Protein AF-A0A1N6ESW3-F1 (afdb_monomer)

Foldseek 3Di:
DAAEEEEEACLKPVNVVVCVVQLPDPRHDHDAYAHPDPVQAFSCVSPVVCPPSDGDTHDHDDLVVSLVGGQEYEYPDEPPPVLVVLVSNVVSNRQYEYAYCLQQELDQVVVCVVPVHGRPCNPSNNQEDEPQCVPCVPSPPVGSHYHYDQPQCNVVCVVCVVCVVVVVADLAAKEKEWEEELSSVMDDDDPCSPCVNQEPDWDFDDFDFDDDYDDDDPDPDDPHGYTYTYIYHDYVPPPWIKMKIWGFDPPPDDPDDDDTDIDIDIDTDDDDDPDDDDD

Solvent-accessible surface area (backbone atoms only — not comparable to full-atom values): 16428 Å² total; per-residue (Å²): 132,60,45,28,25,28,33,41,31,46,76,36,60,67,29,48,53,49,49,62,51,43,79,70,35,90,58,43,37,85,70,45,35,17,39,94,55,92,78,40,54,40,52,24,77,69,37,65,94,38,56,95,74,56,95,49,54,24,37,74,86,48,59,67,73,43,47,77,58,19,50,35,37,38,35,43,40,62,70,75,59,46,58,66,54,51,54,56,31,48,79,59,72,26,31,37,39,34,60,34,61,73,42,57,43,62,45,57,65,64,41,20,74,75,70,77,49,77,65,89,54,69,66,56,21,67,59,33,34,63,55,46,61,97,81,33,52,83,57,51,80,82,42,55,32,30,14,32,64,50,77,65,56,49,54,53,47,65,69,40,47,64,40,56,73,71,62,75,50,66,81,58,77,33,33,38,44,37,42,35,44,60,72,80,73,50,72,73,89,42,78,76,64,34,63,84,66,24,52,83,35,73,51,78,75,46,81,40,68,47,92,69,74,79,82,90,75,97,72,97,80,87,89,57,61,39,43,32,41,33,35,39,38,31,50,101,81,49,86,70,60,43,45,41,42,40,38,71,44,83,65,80,51,71,92,88,57,95,67,85,54,77,54,75,52,77,60,72,86,83,81,80,81,80,78,82,77,87,131

Secondary structure (DSSP, 8-state):
-PEEEEEESTTSHHHHHHHHHHTT-TTEEEEEEE-S-TT--BHHHH-GGGTTT---B-B---HHHHHHH-SEEEE-PPTTTHHHHHHHHHTTT-EEEE-SSTTS-S-HHHHHHHHSS--S-HHHHHHPEE--HHHHTTTTTT-SEEEPPPHHHHHHHHHHHHHHHTT-S-SSS-EEEEEE-GGGG-SS--GGGSHHHHTT---EEEEEE-PPP---SS------PPEEEEEE---TT----EEEEEEEE----STT----EEEEEEE------------

Mean predicted aligned error: 11.5 Å

Nearest PDB structures (foldseek):
  8afu-assembly2_A-2  TM=8.914E-01  e=5.292E-23  Denitrovibrio acetiphilus DSM 12809
  8afv-assembly1_A  TM=8.774E-01  e=3.606E-22  Denitrovibrio acetiphilus DSM 12809
  8afv-assembly1_B  TM=8.724E-01  e=7.485E-21  Denitrovibrio acetiphilus DSM 12809
  8afu-assembly2_B  TM=8.616E-01  e=1.085E-20  Denitrovibrio acetiphilus DSM 12809
  5ein-assembly1_A  TM=8.627E-01  e=1.291E-19  Thermus thermophilus HB27

pLDDT: mean 77.01, std 25.48, range [24.7, 98.69]

Structure (mmCIF, N/CA/C/O backbone):
data_AF-A0A1N6ESW3-F1
#
_entry.id   AF-A0A1N6ESW3-F1
#
loop_
_atom_site.group_PDB
_atom_site.id
_atom_site.type_symbol
_atom_site.label_atom_id
_atom_site.label_alt_id
_atom_site.label_comp_id
_atom_site.label_asym_id
_atom_site.label_entity_id
_atom_site.label_seq_id
_atom_site.pdbx_PDB_ins_code
_atom_site.Cartn_x
_atom_site.Cartn_y
_atom_site.Cartn_z
_atom_site.occupancy
_atom_site.B_iso_or_equiv
_atom_site.auth_seq_id
_atom_site.auth_comp_id
_atom_site.auth_asym_id
_atom_site.auth_atom_id
_atom_site.pdbx_PDB_model_num
ATOM 1 N N . MET A 1 1 ? -8.374 -16.006 -18.612 1.00 81.81 1 MET A N 1
ATOM 2 C CA . MET A 1 1 ? -7.347 -14.976 -18.891 1.00 81.81 1 MET A CA 1
ATOM 3 C C . MET A 1 1 ? -6.852 -14.424 -17.559 1.00 81.81 1 MET A C 1
ATOM 5 O O . MET A 1 1 ? -7.680 -14.262 -16.671 1.00 81.81 1 MET A O 1
ATOM 9 N N . LYS A 1 2 ? -5.542 -14.216 -17.375 1.00 93.94 2 LYS A N 1
ATOM 10 C CA . LYS A 1 2 ? -4.999 -13.611 -16.143 1.00 93.94 2 LYS A CA 1
ATOM 11 C C . LYS A 1 2 ? -5.133 -12.089 -16.203 1.00 93.94 2 LYS A C 1
ATOM 13 O O . LYS A 1 2 ? -4.974 -11.504 -17.272 1.00 93.94 2 LYS A O 1
ATOM 18 N N . THR A 1 3 ? -5.393 -11.454 -15.066 1.00 97.25 3 THR A N 1
ATOM 19 C CA . THR A 1 3 ? -5.405 -9.993 -14.948 1.00 97.25 3 THR A CA 1
ATOM 20 C C . THR A 1 3 ? -3.973 -9.471 -14.898 1.00 97.25 3 THR A C 1
ATOM 22 O O . THR A 1 3 ? -3.194 -9.891 -14.041 1.00 97.25 3 THR A O 1
ATOM 25 N N . GLY A 1 4 ? -3.633 -8.548 -15.799 1.00 98.25 4 GLY A N 1
ATOM 26 C CA . GLY A 1 4 ? -2.338 -7.870 -15.806 1.00 98.25 4 GLY A CA 1
ATOM 27 C C . GLY A 1 4 ? -2.197 -6.910 -14.624 1.00 98.25 4 GLY A C 1
ATOM 28 O O . GLY A 1 4 ? -3.063 -6.054 -14.413 1.00 98.25 4 GLY A O 1
ATOM 29 N N . VAL A 1 5 ? -1.108 -7.054 -13.873 1.00 98.62 5 VAL A N 1
ATOM 30 C CA . VAL A 1 5 ? -0.812 -6.306 -12.648 1.00 98.62 5 VAL A CA 1
ATOM 31 C C . VAL A 1 5 ? 0.484 -5.512 -12.795 1.00 98.62 5 VAL A C 1
ATOM 33 O O . VAL A 1 5 ? 1.498 -6.034 -13.264 1.00 98.62 5 VAL A O 1
ATOM 36 N N . ALA A 1 6 ? 0.456 -4.269 -12.323 1.00 98.56 6 ALA A N 1
ATOM 37 C CA . ALA A 1 6 ? 1.615 -3.410 -12.156 1.00 98.56 6 ALA A CA 1
ATOM 38 C C . ALA A 1 6 ? 1.989 -3.252 -10.676 1.00 98.56 6 ALA A C 1
ATOM 40 O O . ALA A 1 6 ? 1.125 -3.192 -9.797 1.00 98.56 6 ALA A O 1
ATOM 41 N N . ILE A 1 7 ? 3.287 -3.155 -10.402 1.00 98.31 7 ILE A N 1
ATOM 42 C CA . ILE A 1 7 ? 3.841 -2.917 -9.067 1.00 98.31 7 ILE A CA 1
ATOM 43 C C . ILE A 1 7 ? 4.671 -1.644 -9.123 1.00 98.31 7 ILE A C 1
ATOM 45 O O . ILE A 1 7 ? 5.781 -1.638 -9.654 1.00 98.31 7 ILE A O 1
ATOM 49 N N . VAL A 1 8 ? 4.148 -0.568 -8.547 1.00 97.62 8 VAL A N 1
ATOM 50 C CA . VAL A 1 8 ? 4.832 0.722 -8.504 1.00 97.62 8 VAL A CA 1
ATOM 51 C C . VAL A 1 8 ? 5.610 0.822 -7.193 1.00 97.62 8 VAL A C 1
ATOM 53 O O . VAL A 1 8 ? 5.018 0.785 -6.115 1.00 97.62 8 VAL A O 1
ATOM 56 N N . GLY A 1 9 ? 6.943 0.904 -7.258 1.00 95.38 9 GLY A N 1
ATOM 57 C CA . GLY A 1 9 ? 7.806 0.831 -6.068 1.00 95.38 9 GLY A CA 1
ATOM 58 C C . GLY A 1 9 ? 8.243 -0.598 -5.716 1.00 95.38 9 GLY A C 1
ATOM 59 O O . GLY A 1 9 ? 8.083 -1.075 -4.588 1.00 95.38 9 GLY A O 1
ATOM 60 N N . ALA A 1 10 ? 8.829 -1.305 -6.680 1.00 95.50 10 ALA A N 1
ATOM 61 C CA . ALA A 1 10 ? 9.177 -2.719 -6.575 1.00 95.50 10 ALA A CA 1
ATOM 62 C C . ALA A 1 10 ? 10.332 -3.039 -5.604 1.00 95.50 10 ALA A C 1
ATOM 64 O O . ALA A 1 10 ? 10.513 -4.197 -5.247 1.00 95.50 10 ALA A O 1
ATOM 65 N N . SER A 1 11 ? 11.100 -2.055 -5.125 1.00 93.12 11 SER A N 1
ATOM 66 C CA . SER A 1 11 ? 12.309 -2.289 -4.312 1.00 93.12 11 SER A CA 1
ATOM 67 C C . SER A 1 11 ? 12.062 -2.509 -2.811 1.00 93.12 11 SER A C 1
ATOM 69 O O . SER A 1 11 ? 12.959 -2.958 -2.094 1.00 93.12 11 SER A O 1
ATOM 71 N N . GLY A 1 12 ? 10.867 -2.222 -2.298 1.00 92.50 12 GLY A N 1
ATOM 72 C CA . GLY A 1 12 ? 10.534 -2.344 -0.876 1.00 92.50 12 GLY A CA 1
ATOM 73 C C . GLY A 1 12 ? 10.265 -3.776 -0.387 1.00 92.50 12 GLY A C 1
ATOM 74 O O . GLY A 1 12 ? 10.064 -4.711 -1.156 1.00 92.50 12 GLY A O 1
ATOM 75 N N . TYR A 1 13 ? 10.199 -3.958 0.938 1.00 93.12 13 TYR A N 1
ATOM 76 C CA . TYR A 1 13 ? 9.796 -5.246 1.528 1.00 93.12 13 TYR A CA 1
ATOM 77 C C . TYR A 1 13 ? 8.321 -5.582 1.283 1.00 93.12 13 TYR A C 1
ATOM 79 O O . TYR A 1 13 ? 7.982 -6.751 1.123 1.00 93.12 13 TYR A O 1
ATOM 87 N N . ALA A 1 14 ? 7.445 -4.573 1.244 1.00 94.19 14 ALA A N 1
ATOM 88 C CA . ALA A 1 14 ? 6.027 -4.780 0.959 1.00 94.19 14 ALA A CA 1
ATOM 89 C C . ALA A 1 14 ? 5.816 -5.303 -0.470 1.00 94.19 14 ALA A C 1
ATOM 91 O O . ALA A 1 14 ? 5.108 -6.288 -0.662 1.00 94.19 14 ALA A O 1
ATOM 92 N N . SER A 1 15 ? 6.498 -4.706 -1.454 1.00 95.25 15 SER A N 1
ATOM 93 C CA . SER A 1 15 ? 6.471 -5.174 -2.840 1.00 95.25 15 SER A CA 1
ATOM 94 C C . SER A 1 15 ? 7.093 -6.559 -2.995 1.00 95.25 15 SER A C 1
ATOM 96 O O . SER A 1 15 ? 6.523 -7.375 -3.707 1.00 95.25 15 SER A O 1
ATOM 98 N N . ARG A 1 16 ? 8.166 -6.899 -2.265 1.00 96.19 16 ARG A N 1
ATOM 99 C CA . ARG A 1 16 ? 8.704 -8.274 -2.251 1.00 96.19 16 ARG A CA 1
ATOM 100 C C . ARG A 1 16 ? 7.653 -9.321 -1.879 1.00 96.19 16 ARG A C 1
ATOM 102 O O . ARG A 1 16 ? 7.515 -10.333 -2.565 1.00 96.19 16 ARG A O 1
ATOM 109 N N . GLU A 1 17 ? 6.931 -9.102 -0.780 1.00 97.12 17 GLU A N 1
ATOM 110 C CA . GLU A 1 17 ? 5.895 -10.043 -0.337 1.00 97.12 17 GLU A CA 1
ATOM 111 C C . GLU A 1 17 ? 4.703 -10.064 -1.294 1.00 97.12 17 GLU A C 1
ATOM 113 O O . GLU A 1 17 ? 4.179 -11.139 -1.582 1.00 97.12 17 GLU A O 1
ATOM 118 N N . LEU A 1 18 ? 4.319 -8.908 -1.840 1.00 97.88 18 LEU A N 1
ATOM 119 C CA . LEU A 1 18 ? 3.294 -8.818 -2.874 1.00 97.88 18 LEU A CA 1
ATOM 120 C C . LEU A 1 18 ? 3.671 -9.646 -4.111 1.00 97.88 18 LEU A C 1
ATOM 122 O O . LEU A 1 18 ? 2.865 -10.457 -4.557 1.00 97.88 18 LEU A O 1
ATOM 126 N N . ILE A 1 19 ? 4.897 -9.500 -4.624 1.00 98.19 19 ILE A N 1
ATOM 127 C CA . ILE A 1 19 ? 5.401 -10.283 -5.762 1.00 98.19 19 ILE A CA 1
ATOM 128 C C . ILE A 1 19 ? 5.331 -11.774 -5.431 1.00 98.19 19 ILE A C 1
ATOM 130 O O . ILE A 1 19 ? 4.791 -12.555 -6.209 1.00 98.19 19 ILE A O 1
ATOM 134 N N . ARG A 1 20 ? 5.802 -12.177 -4.244 1.00 97.69 20 ARG A N 1
ATOM 135 C CA . ARG A 1 20 ? 5.748 -13.578 -3.800 1.00 97.69 20 ARG A CA 1
ATOM 136 C C . ARG A 1 20 ? 4.317 -14.131 -3.771 1.00 97.69 20 ARG A C 1
ATOM 138 O O . ARG A 1 20 ? 4.124 -15.303 -4.091 1.00 97.69 20 ARG A O 1
ATOM 145 N N . ILE A 1 21 ? 3.330 -13.328 -3.370 1.00 98.06 21 ILE A N 1
ATOM 146 C CA . ILE A 1 21 ? 1.912 -13.718 -3.374 1.00 98.06 21 ILE A CA 1
ATOM 147 C C . ILE A 1 21 ? 1.397 -13.831 -4.814 1.00 98.06 21 ILE A C 1
ATOM 149 O O . ILE A 1 21 ? 0.838 -14.864 -5.178 1.00 98.06 21 ILE A O 1
ATOM 153 N N . LEU A 1 22 ? 1.629 -12.810 -5.641 1.00 98.12 22 LEU A N 1
ATOM 154 C CA . LEU A 1 22 ? 1.136 -12.741 -7.019 1.00 98.12 22 LEU A CA 1
ATOM 155 C C . LEU A 1 22 ? 1.729 -13.826 -7.925 1.00 98.12 22 LEU A C 1
ATOM 157 O O . LEU A 1 22 ? 1.005 -14.374 -8.749 1.00 98.12 22 LEU A O 1
ATOM 161 N N . LEU A 1 23 ? 2.995 -14.209 -7.729 1.00 97.38 23 LEU A N 1
ATOM 162 C CA . LEU A 1 23 ? 3.625 -15.319 -8.459 1.00 97.38 23 LEU A CA 1
ATOM 163 C C . LEU A 1 23 ? 2.923 -16.668 -8.242 1.00 97.38 23 LEU A C 1
ATOM 165 O O . LEU A 1 23 ? 3.067 -17.567 -9.063 1.00 97.38 23 LEU A O 1
ATOM 169 N N . ASN A 1 24 ? 2.169 -16.818 -7.150 1.00 97.00 24 ASN A N 1
ATOM 170 C CA . ASN A 1 24 ? 1.382 -18.018 -6.864 1.00 97.00 24 ASN A CA 1
ATOM 171 C C . ASN A 1 24 ? -0.125 -17.814 -7.116 1.00 97.00 24 ASN A C 1
ATOM 173 O O . ASN A 1 24 ? -0.921 -18.697 -6.803 1.00 97.00 24 ASN A O 1
ATOM 177 N N . HIS A 1 25 ? -0.545 -16.654 -7.631 1.00 97.81 25 HIS A N 1
ATOM 178 C CA . HIS A 1 25 ? -1.957 -16.330 -7.799 1.00 97.81 25 HIS A CA 1
ATOM 179 C C . HIS A 1 25 ? -2.456 -16.768 -9.191 1.00 97.81 25 HIS A C 1
ATOM 181 O O . HIS A 1 25 ? -1.977 -16.254 -10.203 1.00 97.81 25 HIS A O 1
ATOM 187 N N . PRO A 1 26 ? -3.459 -17.664 -9.294 1.00 97.31 26 PRO A N 1
ATOM 188 C CA . PRO A 1 26 ? -3.859 -18.249 -10.579 1.00 97.31 26 PRO A CA 1
ATOM 189 C C . PRO A 1 26 ? -4.483 -17.230 -11.545 1.00 97.31 26 PRO A C 1
ATOM 191 O O . PRO A 1 26 ? -4.375 -17.385 -12.759 1.00 97.31 26 PRO A O 1
ATOM 194 N N . GLY A 1 27 ? -5.111 -16.177 -11.013 1.00 97.50 27 GLY A N 1
ATOM 195 C CA . GLY A 1 27 ? -5.800 -15.145 -11.795 1.00 97.50 27 GLY A CA 1
ATOM 196 C C . GLY A 1 27 ? -5.004 -13.863 -12.049 1.00 97.50 27 GLY A C 1
ATOM 197 O O . GLY A 1 27 ? -5.572 -12.928 -12.600 1.00 97.50 27 GLY A O 1
ATOM 198 N N . ALA A 1 28 ? -3.736 -13.777 -11.633 1.00 98.06 28 ALA A N 1
ATOM 199 C CA . ALA A 1 28 ? -2.943 -12.551 -11.760 1.00 98.06 28 ALA A CA 1
ATOM 200 C C . ALA A 1 28 ? -1.612 -12.813 -12.468 1.00 98.06 28 ALA A C 1
ATOM 202 O O . ALA A 1 28 ? -1.030 -13.891 -12.354 1.00 98.06 28 ALA A O 1
ATOM 203 N N . GLU A 1 29 ? -1.139 -11.815 -13.203 1.00 98.00 29 GLU A N 1
ATOM 204 C CA . GLU A 1 29 ? 0.137 -11.842 -13.909 1.00 98.00 29 GLU A CA 1
ATOM 205 C C . GLU A 1 29 ? 0.847 -10.504 -13.707 1.00 98.00 29 GLU A C 1
ATOM 207 O O . GLU A 1 29 ? 0.294 -9.453 -14.028 1.00 98.00 29 GLU A O 1
ATOM 212 N N . ILE A 1 30 ? 2.063 -10.531 -13.163 1.00 98.31 30 ILE A N 1
ATOM 213 C CA . ILE A 1 30 ? 2.873 -9.321 -12.999 1.00 98.31 30 ILE A CA 1
ATOM 214 C C . ILE A 1 30 ? 3.452 -8.967 -14.366 1.00 98.31 30 ILE A C 1
ATOM 216 O O . ILE A 1 30 ? 4.199 -9.757 -14.936 1.00 98.31 30 ILE A O 1
ATOM 220 N N . ARG A 1 31 ? 3.110 -7.784 -14.876 1.00 97.94 31 ARG A N 1
ATOM 221 C CA . ARG A 1 31 ? 3.543 -7.311 -16.201 1.00 97.94 31 ARG A CA 1
ATOM 222 C C . ARG A 1 31 ? 4.425 -6.077 -16.149 1.00 97.94 31 ARG A C 1
ATOM 224 O O . ARG A 1 31 ? 5.181 -5.837 -17.080 1.00 97.94 31 ARG A O 1
ATOM 231 N N . VAL A 1 32 ? 4.313 -5.298 -15.076 1.00 98.00 32 VAL A N 1
ATOM 232 C CA . VAL A 1 32 ? 5.062 -4.054 -14.896 1.00 98.00 32 VAL A CA 1
ATOM 233 C C . VAL A 1 32 ? 5.588 -3.994 -13.470 1.00 98.00 32 VAL A C 1
ATOM 235 O O . VAL A 1 32 ? 4.849 -4.237 -12.513 1.00 98.00 32 VAL A O 1
ATOM 238 N N . ALA A 1 33 ? 6.858 -3.645 -13.324 1.00 97.62 33 ALA A N 1
ATOM 239 C CA . ALA A 1 33 ? 7.473 -3.303 -12.053 1.00 97.62 33 ALA A CA 1
ATOM 240 C C . ALA A 1 33 ? 8.208 -1.978 -12.235 1.00 97.62 33 ALA A C 1
ATOM 242 O O . ALA A 1 33 ? 8.976 -1.837 -13.179 1.00 97.62 33 ALA A O 1
ATOM 243 N N . THR A 1 34 ? 7.993 -1.012 -11.345 1.00 96.50 34 THR A N 1
ATOM 244 C CA . THR A 1 34 ? 8.699 0.271 -11.420 1.00 96.50 34 THR A CA 1
ATOM 245 C C . THR A 1 34 ? 9.600 0.489 -10.219 1.00 96.50 34 THR A C 1
ATOM 247 O O . THR A 1 34 ? 9.313 0.053 -9.097 1.00 96.50 34 THR A O 1
ATOM 250 N N . SER A 1 35 ? 10.702 1.193 -10.445 1.00 91.50 35 SER A N 1
ATOM 251 C CA . SER A 1 35 ? 11.625 1.633 -9.402 1.00 91.50 35 SER A CA 1
ATOM 252 C C . SER A 1 35 ? 12.091 3.052 -9.708 1.00 91.50 35 SER A C 1
ATOM 254 O O . SER A 1 35 ? 12.106 3.473 -10.857 1.00 91.50 35 SER A O 1
ATOM 256 N N . ARG A 1 36 ? 12.488 3.790 -8.668 1.00 84.25 36 ARG A N 1
ATOM 257 C CA . ARG A 1 36 ? 13.141 5.105 -8.807 1.00 84.25 36 ARG A CA 1
ATOM 258 C C . ARG A 1 36 ? 14.665 4.994 -8.920 1.00 84.25 36 ARG A C 1
ATOM 260 O O . ARG A 1 36 ? 15.352 5.989 -8.773 1.00 84.25 36 ARG A O 1
ATOM 267 N N . GLN A 1 37 ? 15.190 3.778 -9.035 1.00 74.62 37 GLN A N 1
ATOM 268 C CA . GLN A 1 37 ? 16.624 3.543 -9.172 1.00 74.62 37 GLN A CA 1
ATOM 269 C C . GLN A 1 37 ? 17.005 3.649 -10.645 1.00 74.62 37 GLN A C 1
ATOM 271 O O . GLN A 1 37 ? 16.354 3.019 -11.478 1.00 74.62 37 GLN A O 1
ATOM 276 N N . ASP A 1 38 ? 18.062 4.404 -10.931 1.00 64.19 38 ASP A N 1
ATOM 277 C CA . ASP A 1 38 ? 18.455 4.791 -12.293 1.00 64.19 38 ASP A CA 1
ATOM 278 C C . ASP A 1 38 ? 18.815 3.591 -13.188 1.00 64.19 38 ASP A C 1
ATOM 280 O O . ASP A 1 38 ? 18.624 3.624 -14.399 1.00 64.19 38 ASP A O 1
ATOM 284 N N . GLU A 1 39 ? 19.264 2.487 -12.592 1.00 76.12 39 GLU A N 1
ATOM 285 C CA . GLU A 1 39 ? 19.804 1.327 -13.313 1.00 76.12 39 GLU A CA 1
ATOM 286 C C . GLU A 1 39 ? 18.748 0.333 -13.825 1.00 76.12 39 GLU A C 1
ATOM 288 O O . GLU A 1 39 ? 19.112 -0.700 -14.382 1.00 76.12 39 GLU A O 1
ATOM 293 N N . SER A 1 40 ? 17.446 0.599 -13.641 1.00 82.06 40 SER A N 1
ATOM 294 C CA . SER A 1 40 ? 16.371 -0.318 -14.078 1.00 82.06 40 SER A CA 1
ATOM 295 C C . SER A 1 40 ? 16.614 -1.788 -13.659 1.00 82.06 40 SER A C 1
ATOM 297 O O . SER A 1 40 ? 16.586 -2.704 -14.485 1.00 82.06 40 SER A O 1
ATOM 299 N N . PRO A 1 41 ? 16.901 -2.054 -12.367 1.00 88.94 41 PRO A N 1
ATOM 300 C CA . PRO A 1 41 ? 17.402 -3.351 -11.932 1.00 88.94 41 PRO A CA 1
ATOM 301 C C . PRO A 1 41 ? 16.359 -4.456 -12.096 1.00 88.94 41 PRO A C 1
ATOM 303 O O . PRO A 1 41 ? 15.150 -4.242 -11.940 1.00 88.94 41 PRO A O 1
ATOM 306 N N . ARG A 1 42 ? 16.836 -5.682 -12.324 1.00 94.75 42 ARG A N 1
ATOM 307 C CA . ARG A 1 42 ? 15.979 -6.869 -12.305 1.00 94.75 42 ARG A CA 1
ATOM 308 C C . ARG A 1 42 ? 15.324 -7.060 -10.937 1.00 94.75 42 ARG A C 1
ATOM 310 O O . ARG A 1 42 ? 15.940 -6.839 -9.891 1.00 94.75 42 ARG A O 1
ATOM 317 N N . VAL A 1 43 ? 14.072 -7.509 -10.933 1.00 95.44 43 VAL A N 1
ATOM 318 C CA . VAL A 1 43 ? 13.306 -7.744 -9.700 1.00 95.44 43 VAL A CA 1
ATOM 319 C C . VAL A 1 43 ? 13.956 -8.823 -8.824 1.00 95.44 43 VAL A C 1
ATOM 321 O O . VAL A 1 43 ? 13.971 -8.691 -7.599 1.00 95.44 43 VAL A O 1
ATOM 324 N N . ASP A 1 44 ? 14.522 -9.867 -9.429 1.00 94.31 44 ASP A N 1
ATOM 325 C CA . ASP A 1 44 ? 15.254 -10.923 -8.722 1.00 94.31 44 ASP A CA 1
ATOM 326 C C . ASP A 1 44 ? 16.597 -10.445 -8.140 1.00 94.31 44 ASP A C 1
ATOM 328 O O . ASP A 1 44 ? 16.977 -10.885 -7.055 1.00 94.31 44 ASP A O 1
ATOM 332 N N . ALA A 1 45 ? 17.266 -9.480 -8.775 1.00 92.81 45 ALA A N 1
ATOM 333 C CA . ALA A 1 45 ? 18.443 -8.811 -8.218 1.00 92.81 45 ALA A CA 1
ATOM 334 C C . ALA A 1 45 ? 18.081 -7.927 -7.010 1.00 92.81 45 ALA A C 1
ATOM 336 O O . ALA A 1 45 ? 18.789 -7.909 -6.001 1.00 92.81 45 ALA A O 1
ATOM 337 N N . LEU A 1 46 ? 16.936 -7.233 -7.064 1.00 92.75 46 LEU A N 1
ATOM 338 C CA . LEU A 1 46 ? 16.427 -6.463 -5.924 1.00 92.75 46 LEU A CA 1
ATOM 339 C C . LEU A 1 46 ? 16.045 -7.346 -4.740 1.00 92.75 46 LEU A C 1
ATOM 341 O O . LEU A 1 46 ? 16.192 -6.910 -3.589 1.00 92.75 46 LEU A O 1
ATOM 345 N N . HIS A 1 47 ? 15.538 -8.546 -5.021 1.00 95.00 47 HIS A N 1
ATOM 346 C CA . HIS A 1 47 ? 15.031 -9.499 -4.041 1.00 95.00 47 HIS A CA 1
ATOM 347 C C . HIS A 1 47 ? 15.563 -10.907 -4.328 1.00 95.00 47 HIS A C 1
ATOM 349 O O . HIS A 1 47 ? 14.831 -11.722 -4.892 1.00 95.00 47 HIS A O 1
ATOM 355 N N . PRO A 1 48 ? 16.777 -11.252 -3.855 1.00 94.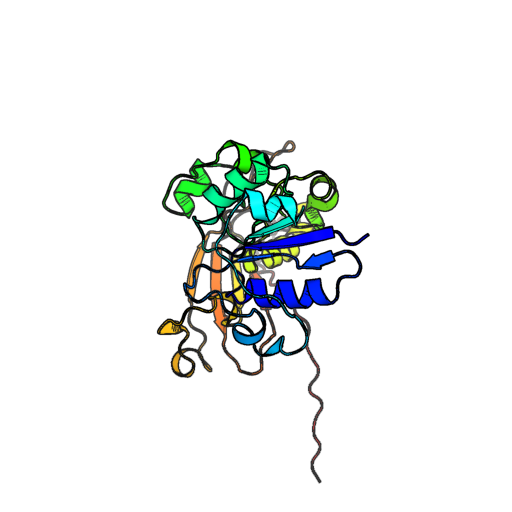44 48 PRO A N 1
ATOM 356 C CA . PRO A 1 48 ? 17.415 -12.539 -4.159 1.00 94.44 48 PRO A CA 1
ATOM 357 C C . PRO A 1 48 ? 16.579 -13.777 -3.802 1.00 94.44 48 PRO A C 1
ATOM 359 O O . PRO A 1 48 ? 16.700 -14.824 -4.426 1.00 94.44 48 PRO A O 1
ATOM 362 N N . SER A 1 49 ? 15.655 -13.660 -2.841 1.00 95.06 49 SER A N 1
ATOM 363 C CA . SER A 1 49 ? 14.683 -14.714 -2.507 1.00 95.06 49 SER A CA 1
ATOM 364 C C . SER A 1 49 ? 13.698 -15.064 -3.637 1.00 95.06 49 SER A C 1
ATOM 366 O O . SER A 1 49 ? 12.914 -16.000 -3.493 1.00 95.06 49 SER A O 1
ATOM 368 N N . LEU A 1 50 ? 13.663 -14.272 -4.711 1.00 95.88 50 LEU A N 1
ATOM 369 C CA . LEU A 1 50 ? 12.812 -14.449 -5.889 1.00 95.88 50 LEU A CA 1
ATOM 370 C C . LEU A 1 50 ? 13.607 -14.897 -7.128 1.00 95.88 50 LEU A C 1
ATOM 372 O O . LEU A 1 50 ? 13.029 -14.980 -8.211 1.00 95.88 50 LEU A O 1
ATOM 376 N N . ALA A 1 51 ? 14.902 -15.197 -6.979 1.00 95.19 51 ALA A N 1
ATOM 377 C CA . ALA A 1 51 ? 15.753 -15.671 -8.066 1.00 95.19 51 ALA A CA 1
ATOM 378 C C . ALA A 1 51 ? 15.149 -16.884 -8.787 1.00 95.19 51 ALA A C 1
ATOM 380 O O . ALA A 1 51 ? 14.650 -17.815 -8.151 1.00 95.19 51 ALA A O 1
ATOM 381 N N . GLY A 1 52 ? 15.155 -16.840 -10.122 1.00 94.25 52 GLY A N 1
ATOM 382 C CA . GLY A 1 52 ? 14.594 -17.889 -10.980 1.00 94.25 52 GLY A CA 1
ATOM 383 C C . GLY A 1 52 ? 13.065 -17.996 -10.960 1.00 94.25 52 GLY A C 1
ATOM 384 O O . GLY A 1 52 ? 12.516 -18.911 -11.567 1.00 94.25 52 GLY A O 1
ATOM 385 N N . ARG A 1 53 ? 12.358 -17.093 -10.266 1.00 95.75 53 ARG A N 1
ATOM 386 C CA . ARG A 1 53 ? 10.888 -17.117 -10.166 1.00 95.75 53 ARG A CA 1
ATOM 387 C C . ARG A 1 53 ? 10.192 -16.005 -10.937 1.00 95.75 53 ARG A C 1
ATOM 389 O O . ARG A 1 53 ? 8.980 -16.077 -11.119 1.00 95.75 53 ARG A O 1
ATOM 396 N N . ILE A 1 54 ? 10.925 -14.967 -11.323 1.00 95.31 54 ILE A N 1
ATOM 397 C CA . ILE A 1 54 ? 10.409 -13.830 -12.075 1.00 95.31 54 ILE A CA 1
ATOM 398 C C . ILE A 1 54 ? 11.505 -13.288 -12.984 1.00 95.31 54 ILE A C 1
ATOM 400 O O . ILE A 1 54 ? 12.610 -13.013 -12.528 1.00 95.31 54 ILE A O 1
ATOM 404 N N . ASP A 1 55 ? 11.176 -13.128 -14.260 1.00 94.19 55 ASP A N 1
ATOM 405 C CA . ASP A 1 55 ? 12.058 -12.538 -15.260 1.00 94.19 55 ASP A CA 1
ATOM 406 C C . ASP A 1 55 ? 11.497 -11.177 -15.681 1.00 94.19 55 ASP A C 1
ATOM 408 O O . ASP A 1 55 ? 10.822 -11.042 -16.696 1.00 94.19 55 ASP A O 1
ATOM 412 N N . LEU A 1 56 ? 11.666 -10.178 -14.809 1.00 95.81 56 LEU A N 1
ATOM 413 C CA . LEU A 1 56 ? 11.134 -8.831 -15.010 1.00 95.81 56 LEU A CA 1
ATOM 414 C C . LEU A 1 56 ? 12.154 -7.791 -14.544 1.00 95.81 56 LEU A C 1
ATOM 416 O O . LEU A 1 56 ? 12.665 -7.872 -13.422 1.00 95.81 56 LEU A O 1
ATOM 420 N N . ALA A 1 57 ? 12.432 -6.809 -15.397 1.00 95.62 57 ALA A N 1
ATOM 421 C CA . ALA A 1 57 ? 13.218 -5.631 -15.053 1.00 95.62 57 ALA A CA 1
ATOM 422 C C . ALA A 1 57 ? 12.312 -4.511 -14.537 1.00 95.62 57 ALA A C 1
ATOM 424 O O . ALA A 1 57 ? 11.160 -4.391 -14.955 1.00 95.62 57 ALA A O 1
ATOM 425 N N . CYS A 1 58 ? 12.827 -3.709 -13.606 1.00 96.31 58 CYS A N 1
ATOM 426 C CA . CYS A 1 58 ? 12.150 -2.479 -13.234 1.00 96.31 58 CYS A CA 1
ATOM 427 C C . CYS A 1 58 ? 12.306 -1.447 -14.348 1.00 96.31 58 CYS A C 1
ATOM 429 O O . CYS A 1 58 ? 13.366 -1.357 -14.951 1.00 96.31 58 CYS A O 1
ATOM 431 N N . GLU A 1 59 ? 11.293 -0.622 -14.548 1.00 95.38 59 GLU A N 1
ATOM 432 C CA . GLU A 1 59 ? 11.316 0.497 -15.492 1.00 95.38 59 GLU A CA 1
ATOM 433 C C . GLU A 1 59 ? 10.898 1.807 -14.796 1.00 95.38 59 GLU A C 1
ATOM 435 O O . GLU A 1 59 ? 10.305 1.773 -13.706 1.00 95.38 59 GLU A O 1
ATOM 440 N N . PRO A 1 60 ? 11.205 2.978 -15.382 1.00 95.00 60 PRO A N 1
ATOM 441 C CA . PRO A 1 60 ? 10.645 4.244 -14.929 1.00 95.00 60 PRO A CA 1
ATOM 442 C C . PRO A 1 60 ? 9.115 4.220 -14.957 1.00 95.00 60 PRO A C 1
ATOM 444 O O . PRO A 1 60 ? 8.501 3.561 -15.794 1.00 95.00 60 PRO A O 1
ATOM 447 N N . PHE A 1 61 ? 8.488 4.944 -14.031 1.00 95.38 61 PHE A N 1
ATOM 448 C CA . PHE A 1 61 ? 7.034 5.052 -14.018 1.00 95.38 61 PHE A CA 1
ATOM 449 C C . PHE A 1 61 ? 6.541 5.894 -15.200 1.00 95.38 61 PHE A C 1
ATOM 451 O O . PHE A 1 61 ? 6.936 7.047 -15.348 1.00 95.38 61 PHE A O 1
ATOM 458 N N . ASP A 1 62 ? 5.634 5.313 -15.979 1.00 96.19 62 ASP A N 1
ATOM 459 C CA . ASP A 1 62 ? 4.897 5.950 -17.066 1.00 96.19 62 ASP A CA 1
ATOM 460 C C . ASP A 1 62 ? 3.455 5.427 -17.011 1.00 96.19 62 ASP A C 1
ATOM 462 O O . ASP A 1 62 ? 3.221 4.216 -17.069 1.00 96.19 62 ASP A O 1
ATOM 466 N N . ALA A 1 63 ? 2.492 6.329 -16.816 1.00 97.12 63 ALA A N 1
ATOM 467 C CA . ALA A 1 63 ? 1.100 5.950 -16.597 1.00 97.12 63 ALA A CA 1
ATOM 468 C C . ALA A 1 63 ? 0.452 5.350 -17.857 1.00 97.12 63 ALA A C 1
ATOM 470 O O . ALA A 1 63 ? -0.329 4.403 -17.737 1.00 97.12 63 ALA A O 1
ATOM 471 N N . ASP A 1 64 ? 0.801 5.851 -19.045 1.00 97.44 64 ASP A N 1
ATOM 472 C CA . ASP A 1 64 ? 0.258 5.389 -20.325 1.00 97.44 64 ASP A CA 1
ATOM 473 C C . ASP A 1 64 ? 0.761 3.979 -20.643 1.00 97.44 64 ASP A C 1
ATOM 475 O O . ASP A 1 64 ? -0.031 3.040 -20.778 1.00 97.44 64 ASP A O 1
ATOM 479 N N . ARG A 1 65 ? 2.084 3.782 -20.610 1.00 96.50 65 ARG A N 1
ATOM 480 C CA . ARG A 1 65 ? 2.710 2.468 -20.850 1.00 96.50 65 ARG A CA 1
ATOM 481 C C . ARG A 1 65 ? 2.302 1.419 -19.822 1.00 96.50 65 ARG A C 1
ATOM 483 O O . ARG A 1 65 ? 2.349 0.213 -20.097 1.00 96.50 65 ARG A O 1
ATOM 490 N N . LEU A 1 66 ? 1.990 1.838 -18.597 1.00 97.75 66 LEU A N 1
ATOM 491 C CA . LEU A 1 66 ? 1.485 0.941 -17.563 1.00 97.75 66 LEU A CA 1
ATOM 492 C C . LEU A 1 66 ? 0.050 0.511 -17.883 1.00 97.75 66 LEU A C 1
ATOM 494 O O . LEU A 1 66 ? -0.229 -0.691 -17.852 1.00 97.75 66 LEU A O 1
ATOM 498 N N . ALA A 1 67 ? -0.830 1.456 -18.223 1.00 97.75 67 ALA A N 1
ATOM 499 C CA . ALA A 1 67 ? -2.241 1.195 -18.514 1.00 97.75 67 AL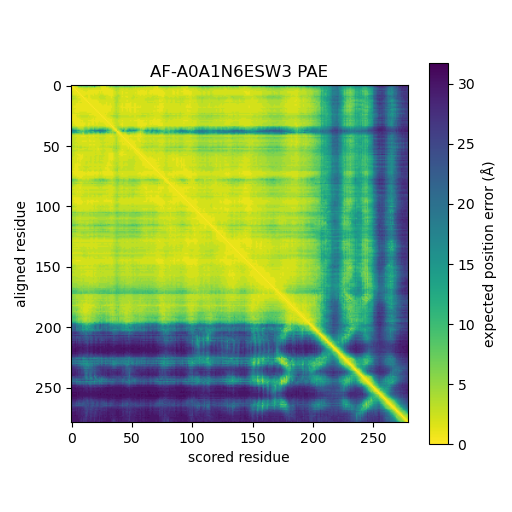A A CA 1
ATOM 500 C C . ALA A 1 67 ? -2.451 0.299 -19.751 1.00 97.75 67 ALA A C 1
ATOM 502 O O . ALA A 1 67 ? -3.392 -0.496 -19.787 1.00 97.75 67 ALA A O 1
ATOM 503 N N . GLU A 1 68 ? -1.537 0.345 -20.724 1.00 97.44 68 GLU A N 1
ATOM 504 C CA . GLU A 1 68 ? -1.529 -0.570 -21.877 1.00 97.44 68 GLU A CA 1
ATOM 505 C C . GLU A 1 68 ? -1.338 -2.043 -21.474 1.00 97.44 68 GLU A C 1
ATOM 507 O O . GLU A 1 68 ? -1.883 -2.953 -22.104 1.00 97.44 68 GLU A O 1
ATOM 512 N N . ARG A 1 69 ? -0.563 -2.301 -20.413 1.00 97.62 69 ARG A N 1
ATOM 513 C CA . ARG A 1 69 ? -0.141 -3.657 -20.022 1.00 97.62 69 ARG A CA 1
ATOM 514 C C . ARG A 1 69 ? -0.890 -4.202 -18.813 1.00 97.62 69 ARG A C 1
ATOM 516 O O . ARG A 1 69 ? -1.030 -5.424 -18.704 1.00 97.62 69 ARG A O 1
ATOM 523 N N . ALA A 1 70 ? -1.367 -3.345 -17.913 1.00 98.00 70 ALA A N 1
ATOM 524 C CA . ALA A 1 70 ? -1.964 -3.735 -16.641 1.00 98.00 70 ALA A CA 1
ATOM 525 C C . ALA A 1 70 ? -3.262 -2.976 -16.341 1.00 98.00 70 ALA A C 1
ATOM 527 O O . ALA A 1 70 ? -3.390 -1.787 -16.600 1.00 98.00 70 ALA A O 1
ATOM 528 N N . ARG A 1 71 ? -4.218 -3.682 -15.727 1.00 97.31 71 ARG A N 1
ATOM 529 C CA . ARG A 1 71 ? -5.515 -3.124 -15.299 1.00 97.31 71 ARG A CA 1
ATOM 530 C C . ARG A 1 71 ? -5.597 -2.893 -13.792 1.00 97.31 71 ARG A C 1
ATOM 532 O O . ARG A 1 71 ? -6.521 -2.243 -13.316 1.00 97.31 71 ARG A O 1
ATOM 539 N N . VAL A 1 72 ? -4.638 -3.434 -13.040 1.00 98.38 72 VAL A N 1
ATOM 540 C CA . VAL A 1 72 ? -4.524 -3.259 -11.590 1.00 98.38 72 VAL A CA 1
ATOM 541 C C . VAL A 1 72 ? -3.114 -2.796 -11.255 1.00 98.38 72 VAL A C 1
ATOM 543 O O . VAL A 1 72 ? -2.149 -3.414 -11.701 1.00 98.38 72 VAL A O 1
ATOM 546 N N . ALA A 1 73 ? -2.984 -1.759 -10.435 1.00 98.62 73 ALA A N 1
ATOM 547 C CA . ALA A 1 73 ? -1.707 -1.262 -9.944 1.00 98.62 73 ALA A CA 1
ATOM 548 C C . ALA A 1 73 ? -1.647 -1.322 -8.415 1.00 98.62 73 ALA A C 1
ATOM 550 O O . ALA A 1 73 ? -2.516 -0.790 -7.725 1.00 98.62 73 ALA A O 1
ATOM 551 N N . PHE A 1 74 ? -0.593 -1.934 -7.883 1.00 98.69 74 PHE A N 1
ATOM 552 C CA . PHE A 1 74 ? -0.253 -1.848 -6.468 1.00 98.69 74 PHE A CA 1
ATOM 553 C C . PHE A 1 74 ? 0.795 -0.759 -6.258 1.00 98.69 74 PHE A C 1
ATOM 555 O O . PHE A 1 74 ? 1.873 -0.825 -6.855 1.00 98.69 74 PHE A O 1
ATOM 562 N N . LEU A 1 75 ? 0.514 0.207 -5.384 1.00 98.12 75 LEU A N 1
ATOM 563 C CA . LEU A 1 75 ? 1.461 1.268 -5.043 1.00 98.12 75 LEU A CA 1
ATOM 564 C C . LEU A 1 75 ? 2.154 0.935 -3.724 1.00 98.12 75 LEU A C 1
ATOM 566 O O . LEU A 1 75 ? 1.552 0.987 -2.655 1.00 98.12 75 LEU A O 1
ATOM 570 N N . ALA A 1 76 ? 3.434 0.587 -3.796 1.00 95.94 76 ALA A N 1
ATOM 571 C CA . ALA A 1 76 ? 4.315 0.361 -2.652 1.00 95.94 76 ALA A CA 1
ATOM 572 C C . ALA A 1 76 ? 5.283 1.545 -2.484 1.00 95.94 76 ALA A C 1
ATOM 574 O O . ALA A 1 76 ? 6.494 1.376 -2.315 1.00 95.94 76 ALA A O 1
ATOM 575 N N . LEU A 1 77 ? 4.732 2.753 -2.574 1.00 93.31 77 LEU A N 1
ATOM 576 C CA . LEU A 1 77 ? 5.475 4.004 -2.540 1.00 93.31 77 LEU A CA 1
ATOM 577 C C . LEU A 1 77 ? 5.608 4.537 -1.107 1.00 93.31 77 LEU A C 1
ATOM 579 O O . LEU A 1 77 ? 4.814 4.187 -0.226 1.00 93.31 77 LEU A O 1
ATOM 583 N N . PRO A 1 78 ? 6.624 5.377 -0.836 1.00 87.38 78 PRO A N 1
ATOM 584 C CA . PRO A 1 78 ? 6.632 6.177 0.376 1.00 87.38 78 PRO A CA 1
ATOM 585 C C . PRO A 1 78 ? 5.360 7.017 0.471 1.00 87.38 78 PRO A C 1
ATOM 587 O O . PRO A 1 78 ? 4.789 7.413 -0.541 1.00 87.38 78 PRO A O 1
ATOM 590 N N . HIS A 1 79 ? 4.971 7.314 1.706 1.00 82.69 79 HIS A N 1
ATOM 591 C CA . HIS A 1 79 ? 3.920 8.280 1.992 1.00 82.69 79 HIS A CA 1
ATOM 592 C C . HIS A 1 79 ? 4.151 9.585 1.218 1.00 82.69 79 HIS A C 1
ATOM 594 O O . HIS A 1 79 ? 5.309 9.968 1.038 1.00 82.69 79 HIS A O 1
ATOM 600 N N . THR A 1 80 ? 3.059 10.222 0.801 1.00 86.81 80 THR A N 1
ATOM 601 C CA . THR A 1 80 ? 2.955 11.429 -0.038 1.00 86.81 80 THR A CA 1
ATOM 602 C C . THR A 1 80 ? 3.183 11.224 -1.531 1.00 86.81 80 THR A C 1
ATOM 604 O O . THR A 1 80 ? 2.626 11.959 -2.346 1.00 86.81 80 THR A O 1
ATOM 607 N N . ALA A 1 81 ? 3.968 10.217 -1.917 1.00 90.00 81 ALA A N 1
ATOM 608 C CA . ALA A 1 81 ? 4.268 9.964 -3.322 1.00 90.00 81 ALA A CA 1
ATOM 609 C C . ALA A 1 81 ? 3.117 9.264 -4.066 1.00 90.00 81 ALA A C 1
ATOM 611 O O . ALA A 1 81 ? 3.073 9.332 -5.295 1.00 90.00 81 ALA A O 1
ATOM 612 N N . SER A 1 82 ? 2.195 8.598 -3.358 1.00 91.62 82 SER A N 1
ATOM 613 C CA . SER A 1 82 ? 1.094 7.881 -4.009 1.00 91.62 82 SER A CA 1
ATOM 614 C C . SER A 1 82 ? 0.058 8.836 -4.597 1.00 91.62 82 SER A C 1
ATOM 616 O O . SER A 1 82 ? -0.480 8.515 -5.650 1.00 91.62 82 SER A O 1
ATOM 618 N N . MET A 1 83 ? -0.189 10.008 -3.999 1.00 92.75 83 MET A N 1
ATOM 619 C CA . MET A 1 83 ? -1.244 10.936 -4.452 1.00 92.75 83 MET A CA 1
ATOM 620 C C . MET A 1 83 ? -1.158 11.291 -5.949 1.00 92.75 83 MET A C 1
ATOM 622 O O . MET A 1 83 ? -2.139 11.165 -6.679 1.00 92.75 83 MET A O 1
ATOM 626 N N . ALA A 1 84 ? 0.029 11.667 -6.440 1.00 91.56 84 ALA A N 1
ATOM 627 C CA . ALA A 1 84 ? 0.222 12.009 -7.855 1.00 91.56 84 ALA A CA 1
ATOM 628 C C . ALA A 1 84 ? 0.074 10.787 -8.784 1.00 91.56 84 ALA A C 1
ATOM 630 O O . ALA A 1 84 ? -0.473 10.876 -9.885 1.00 91.56 84 ALA A O 1
ATOM 631 N N . VAL A 1 85 ? 0.539 9.621 -8.328 1.00 95.38 85 VAL A N 1
ATOM 632 C CA . VAL A 1 85 ? 0.484 8.373 -9.099 1.00 95.38 85 VAL A CA 1
ATOM 633 C C . VAL A 1 85 ? -0.945 7.842 -9.187 1.00 95.38 85 VAL A C 1
ATOM 635 O O . VAL A 1 85 ? -1.371 7.420 -10.258 1.00 95.38 85 VAL A O 1
ATOM 638 N N . VAL A 1 86 ? -1.710 7.901 -8.096 1.00 96.31 86 VAL A N 1
ATOM 639 C CA . VAL A 1 86 ? -3.120 7.494 -8.078 1.00 96.31 86 VAL A CA 1
ATOM 640 C C . VAL A 1 86 ? -3.917 8.308 -9.089 1.00 96.31 86 VAL A C 1
ATOM 642 O O . VAL A 1 86 ? -4.588 7.704 -9.921 1.00 96.31 86 VAL A O 1
ATOM 645 N N . ALA A 1 87 ? -3.809 9.640 -9.064 1.00 92.81 87 ALA A N 1
ATOM 646 C CA . ALA A 1 87 ? -4.543 10.505 -9.987 1.00 92.81 87 ALA A CA 1
ATOM 647 C C . ALA A 1 87 ? -4.300 10.110 -11.458 1.00 92.81 87 ALA A C 1
ATOM 649 O O . ALA A 1 87 ? -5.248 9.782 -12.171 1.00 92.81 87 ALA A O 1
ATOM 650 N N . SER A 1 88 ? -3.029 10.006 -11.871 1.00 95.12 88 SER A N 1
ATOM 651 C CA . SER A 1 88 ? -2.670 9.663 -13.260 1.00 95.12 88 SER A CA 1
ATOM 652 C C . SER A 1 88 ? -3.147 8.274 -13.711 1.00 95.12 88 SER A C 1
ATOM 654 O O . SER A 1 88 ? -3.526 8.089 -14.868 1.00 95.12 88 SER A O 1
ATOM 656 N N . LEU A 1 89 ? -3.161 7.282 -12.818 1.00 96.94 89 LEU A N 1
ATOM 657 C CA . LEU A 1 89 ? -3.626 5.929 -13.137 1.00 96.94 89 LEU A CA 1
ATOM 658 C C . LEU A 1 89 ? -5.151 5.836 -13.224 1.00 96.94 89 LEU A C 1
ATOM 660 O O . LEU A 1 89 ? -5.686 5.106 -14.060 1.00 96.94 89 LEU A O 1
ATOM 664 N N . ARG A 1 90 ? -5.859 6.585 -12.379 1.00 94.06 90 ARG A N 1
ATOM 665 C CA . ARG A 1 90 ? -7.324 6.586 -12.356 1.00 94.06 90 ARG A CA 1
ATOM 666 C C . ARG A 1 90 ? -7.932 7.214 -13.604 1.00 94.06 90 ARG A C 1
ATOM 668 O O . ARG A 1 90 ? -8.943 6.712 -14.083 1.00 94.06 90 ARG A O 1
ATOM 675 N N . GLU A 1 91 ? -7.290 8.236 -14.164 1.00 94.19 91 GLU A N 1
ATOM 676 C CA . GLU A 1 91 ? -7.657 8.817 -15.467 1.00 94.19 91 GLU A CA 1
ATOM 677 C C . GLU A 1 91 ? -7.629 7.787 -16.610 1.00 94.19 91 GLU A C 1
ATOM 679 O O . GLU A 1 91 ? -8.285 7.970 -17.631 1.00 94.19 91 GLU A O 1
ATOM 684 N N . ARG A 1 92 ? -6.893 6.685 -16.427 1.00 96.81 92 ARG A N 1
ATOM 685 C CA . ARG A 1 92 ? -6.696 5.609 -17.409 1.00 96.81 92 ARG A CA 1
ATOM 686 C C . ARG A 1 92 ? -7.466 4.333 -17.063 1.00 96.81 92 ARG A C 1
ATOM 688 O O . ARG A 1 92 ? -7.149 3.266 -17.584 1.00 96.81 92 ARG A O 1
ATOM 695 N N . ASP A 1 93 ? -8.450 4.429 -16.166 1.00 95.62 93 ASP A N 1
ATOM 696 C CA . ASP A 1 93 ? -9.282 3.302 -15.716 1.00 95.62 93 ASP A CA 1
ATOM 697 C C . ASP A 1 93 ? -8.464 2.121 -15.144 1.00 95.62 93 ASP A C 1
ATOM 699 O O . ASP A 1 93 ? -8.821 0.944 -15.250 1.00 95.62 93 ASP A O 1
ATOM 703 N N . VAL A 1 94 ? -7.317 2.423 -14.525 1.00 98.12 94 VAL A N 1
ATOM 704 C CA . VAL A 1 94 ? -6.529 1.431 -13.789 1.00 98.12 94 VAL A CA 1
ATOM 705 C C . VAL A 1 94 ? -7.039 1.372 -12.355 1.00 98.12 94 VAL A C 1
ATOM 707 O O . VAL A 1 94 ? -7.072 2.377 -11.643 1.00 98.12 94 VAL A O 1
ATOM 710 N N . ARG A 1 95 ? -7.391 0.170 -11.889 1.00 98.19 95 ARG A N 1
ATOM 711 C CA . ARG A 1 95 ? -7.751 -0.049 -10.485 1.00 98.19 95 ARG A CA 1
ATOM 712 C C . ARG A 1 95 ? -6.505 0.051 -9.613 1.00 98.19 95 ARG A C 1
ATOM 714 O O . ARG A 1 95 ? -5.535 -0.674 -9.836 1.00 98.19 95 ARG A O 1
ATOM 721 N N . VAL A 1 96 ? -6.544 0.886 -8.581 1.00 98.50 96 VAL A N 1
ATOM 722 C CA . VAL A 1 96 ? -5.379 1.151 -7.732 1.00 98.50 96 VAL A CA 1
ATOM 723 C C . VAL A 1 96 ? -5.553 0.566 -6.334 1.00 98.50 96 VAL A C 1
ATOM 725 O O . VAL A 1 96 ? -6.591 0.728 -5.696 1.00 98.50 96 VAL A O 1
ATOM 728 N N . ILE A 1 97 ? -4.512 -0.105 -5.845 1.00 98.56 97 ILE A N 1
ATOM 729 C CA . ILE A 1 97 ? -4.396 -0.605 -4.475 1.00 98.56 97 ILE A CA 1
ATOM 730 C C . ILE A 1 97 ? -3.175 0.069 -3.846 1.00 98.56 97 ILE A C 1
ATOM 732 O O . ILE A 1 97 ? -2.033 -0.314 -4.107 1.00 98.56 97 ILE A O 1
ATOM 736 N N . ASP A 1 98 ? -3.405 1.087 -3.023 1.00 98.00 98 ASP A N 1
ATOM 737 C CA . ASP A 1 98 ? -2.340 1.860 -2.388 1.00 98.00 98 ASP A CA 1
ATOM 738 C C . ASP A 1 98 ? -1.949 1.261 -1.030 1.00 98.00 98 ASP A C 1
ATOM 740 O O . ASP A 1 98 ? -2.771 1.167 -0.117 1.00 98.00 98 ASP A O 1
ATOM 744 N N . LEU A 1 99 ? -0.687 0.845 -0.881 1.00 96.75 99 LEU A N 1
ATOM 745 C CA . LEU A 1 99 ? -0.134 0.315 0.373 1.00 96.75 99 LEU A CA 1
ATOM 746 C C . LEU A 1 99 ? 0.387 1.424 1.296 1.00 96.75 99 LEU A C 1
ATOM 748 O O . LEU A 1 99 ? 0.709 1.150 2.465 1.00 96.75 99 LEU A O 1
ATOM 752 N N . SER A 1 100 ? 0.456 2.659 0.800 1.00 94.12 100 SER A N 1
ATOM 753 C CA . SER A 1 100 ? 0.821 3.835 1.580 1.00 94.12 100 SER A CA 1
ATOM 754 C C . SER A 1 100 ? -0.296 4.236 2.560 1.00 94.12 100 SER A C 1
ATOM 756 O O . SER A 1 100 ? -1.261 3.500 2.785 1.00 94.12 100 SER A O 1
ATOM 758 N N . ALA A 1 101 ? -0.117 5.367 3.241 1.00 92.81 101 ALA A N 1
ATOM 759 C CA . ALA A 1 101 ? -1.127 5.910 4.137 1.00 92.81 101 ALA A CA 1
ATOM 760 C C . ALA A 1 101 ? -2.023 6.980 3.493 1.00 92.81 101 ALA A C 1
ATOM 762 O O . ALA A 1 101 ? -2.993 7.376 4.136 1.00 92.81 101 ALA A O 1
ATOM 763 N N . ASP A 1 102 ? -1.715 7.396 2.262 1.00 94.31 102 ASP A N 1
ATOM 764 C CA . ASP A 1 102 ? -2.230 8.613 1.625 1.00 94.31 102 ASP A CA 1
ATOM 765 C C . ASP A 1 102 ? -3.769 8.624 1.598 1.00 94.31 102 ASP A C 1
ATOM 767 O O . ASP A 1 102 ? -4.399 9.556 2.082 1.00 94.31 102 ASP A O 1
ATOM 771 N N . TYR A 1 103 ? -4.382 7.503 1.211 1.00 95.75 103 TYR A N 1
ATOM 772 C CA .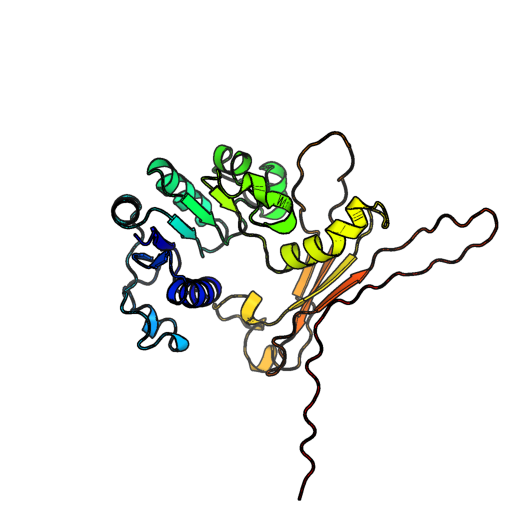 TYR A 1 103 ? -5.838 7.386 1.057 1.00 95.75 103 TYR A CA 1
ATOM 773 C C . TYR A 1 103 ? -6.561 6.683 2.221 1.00 95.75 103 TYR A C 1
ATOM 775 O O . TYR A 1 103 ? -7.717 6.278 2.098 1.00 95.75 103 TYR A O 1
ATOM 783 N N . ARG A 1 104 ? -5.897 6.475 3.369 1.00 94.88 104 ARG A N 1
ATOM 784 C CA . ARG A 1 104 ? -6.487 5.728 4.505 1.00 94.88 104 ARG A CA 1
ATOM 785 C C . ARG A 1 104 ? -7.506 6.525 5.313 1.00 94.88 104 ARG A C 1
ATOM 787 O O . ARG A 1 104 ? -8.254 5.928 6.090 1.00 94.88 104 ARG A O 1
ATOM 794 N N . LEU A 1 105 ? -7.494 7.847 5.203 1.00 91.75 105 LEU A N 1
ATOM 795 C CA . LEU A 1 105 ? -8.393 8.748 5.918 1.00 91.75 105 LEU A CA 1
ATOM 796 C C . LEU A 1 105 ? -9.373 9.354 4.919 1.00 91.75 105 LEU A C 1
ATOM 798 O O . LEU A 1 105 ? -9.002 9.609 3.789 1.00 91.75 105 LEU A O 1
ATOM 802 N N . THR A 1 106 ? -10.622 9.571 5.319 1.00 89.31 106 THR A N 1
ATOM 803 C CA . THR A 1 106 ? -11.633 10.178 4.432 1.00 89.31 106 THR A CA 1
ATOM 804 C C . THR A 1 106 ? -11.684 11.698 4.535 1.00 89.31 106 THR A C 1
ATOM 806 O O . THR A 1 106 ? -12.332 12.353 3.724 1.00 89.31 106 THR A O 1
ATOM 809 N N . ASP A 1 107 ? -11.094 12.252 5.593 1.00 89.94 107 ASP A N 1
ATOM 810 C CA . ASP A 1 107 ? -11.148 13.669 5.924 1.00 89.94 107 ASP A CA 1
ATOM 811 C C . ASP A 1 107 ? -9.775 14.300 5.677 1.00 89.94 107 ASP A C 1
ATOM 813 O O . ASP A 1 107 ? -8.772 13.871 6.251 1.00 89.94 107 ASP A O 1
ATOM 817 N N . ALA A 1 108 ? -9.742 15.297 4.793 1.00 91.31 108 ALA A N 1
ATOM 818 C CA . ALA A 1 108 ? -8.514 15.969 4.385 1.00 91.31 108 ALA A CA 1
ATOM 819 C C . ALA A 1 108 ? -7.886 16.796 5.519 1.00 91.31 108 ALA A C 1
ATOM 821 O O . ALA A 1 108 ? -6.661 16.909 5.571 1.00 91.31 108 ALA A O 1
ATOM 822 N N . GLN A 1 109 ? -8.696 17.332 6.438 1.00 91.56 109 GLN A N 1
ATOM 823 C CA . GLN A 1 109 ? -8.191 18.059 7.598 1.00 91.56 109 GLN A CA 1
ATOM 824 C C . GLN A 1 109 ? -7.552 17.088 8.587 1.00 91.56 109 GLN A C 1
ATOM 826 O O . GLN A 1 109 ? -6.408 17.286 8.981 1.00 91.56 109 GLN A O 1
ATOM 831 N N . VAL A 1 110 ? -8.230 15.976 8.896 1.00 90.56 110 VAL A N 1
ATOM 832 C CA . VAL A 1 110 ? -7.651 14.925 9.752 1.00 90.56 110 VAL A CA 1
ATOM 833 C C . VAL A 1 110 ? -6.367 14.378 9.126 1.00 90.56 110 VAL A C 1
ATOM 835 O O . VAL A 1 110 ? -5.396 14.128 9.833 1.00 90.56 110 VAL A O 1
ATOM 838 N N . TYR A 1 111 ? -6.324 14.213 7.803 1.00 91.75 111 TYR A N 1
ATOM 839 C CA . TYR A 1 111 ? -5.091 13.855 7.107 1.00 91.75 111 TYR A CA 1
ATOM 840 C C . TYR A 1 111 ? -3.976 14.878 7.353 1.00 91.75 111 TYR A C 1
ATOM 842 O O . TYR A 1 111 ? -2.885 14.492 7.777 1.00 91.75 111 TYR A O 1
ATOM 850 N N . ALA A 1 112 ? -4.253 16.164 7.134 1.00 91.62 112 ALA A N 1
ATOM 851 C CA . ALA A 1 112 ? -3.273 17.228 7.320 1.00 91.62 112 ALA A CA 1
ATOM 852 C C . ALA A 1 112 ? -2.745 17.283 8.760 1.00 91.62 112 ALA A C 1
ATOM 854 O O . ALA A 1 112 ? -1.532 17.368 8.959 1.00 91.62 112 ALA A O 1
ATOM 855 N N . ASP A 1 113 ? -3.627 17.132 9.748 1.00 91.44 113 ASP A N 1
ATOM 856 C CA . ASP A 1 113 ? -3.270 17.124 11.169 1.00 91.44 113 ASP A CA 1
ATOM 857 C C . ASP A 1 113 ? -2.328 15.957 11.520 1.00 91.44 113 ASP A C 1
ATOM 859 O O . ASP A 1 113 ? -1.420 16.097 12.340 1.00 91.44 113 ASP A O 1
ATOM 863 N N . TRP A 1 114 ? -2.528 14.793 10.894 1.00 88.38 114 TRP A N 1
ATOM 864 C CA . TRP A 1 114 ? -1.758 13.576 11.171 1.00 88.38 114 TRP A CA 1
ATOM 865 C C . TRP A 1 114 ? -0.434 13.486 10.421 1.00 88.38 114 TRP A C 1
ATOM 867 O O . TRP A 1 114 ? 0.527 12.898 10.929 1.00 88.38 114 TRP A O 1
ATOM 877 N N . TYR A 1 115 ? -0.395 14.017 9.204 1.00 88.38 115 TYR A N 1
ATOM 878 C CA . TYR A 1 115 ? 0.717 13.828 8.279 1.00 88.38 115 TYR A CA 1
ATOM 879 C C . TYR A 1 115 ? 1.525 15.106 8.024 1.00 88.38 115 TYR A C 1
ATOM 881 O O . TYR A 1 115 ? 2.593 15.045 7.412 1.00 88.38 115 TYR A O 1
ATOM 889 N N . GLY A 1 116 ? 1.068 16.250 8.541 1.00 89.50 116 GLY A N 1
ATOM 890 C CA . GLY A 1 116 ? 1.795 17.520 8.514 1.00 89.50 116 GLY A CA 1
ATOM 891 C C . GLY A 1 116 ? 1.826 18.202 7.145 1.00 89.50 116 GLY A C 1
ATOM 892 O O . GLY A 1 116 ? 2.637 19.098 6.933 1.00 89.50 116 GLY A O 1
ATOM 893 N N . HIS A 1 117 ? 0.987 17.770 6.202 1.00 90.12 117 HIS A N 1
ATOM 894 C CA . HIS A 1 117 ? 0.834 18.384 4.884 1.00 90.12 117 HIS A CA 1
ATOM 895 C C . HIS A 1 117 ? -0.573 18.114 4.330 1.00 90.12 117 HIS A C 1
ATOM 897 O O . HIS A 1 117 ? -1.169 17.084 4.655 1.00 90.12 117 HIS A O 1
ATOM 903 N N . PRO A 1 118 ? -1.122 19.015 3.498 1.00 92.69 118 PRO A N 1
ATOM 904 C CA . PRO A 1 118 ? -2.449 18.836 2.925 1.00 92.69 118 PRO A CA 1
ATOM 905 C C . PRO A 1 118 ? -2.482 17.661 1.945 1.00 92.69 118 PRO A C 1
ATOM 907 O O . PRO A 1 118 ? -1.522 17.414 1.212 1.00 92.69 118 PRO A O 1
ATOM 910 N N . HIS A 1 119 ? -3.616 16.966 1.899 1.00 94.19 119 HIS A N 1
ATOM 911 C CA . HIS A 1 119 ? -3.872 15.988 0.850 1.00 94.19 119 HIS A CA 1
ATOM 912 C C . HIS A 1 119 ? -4.257 16.705 -0.449 1.00 94.19 119 HIS A C 1
ATOM 914 O O . HIS A 1 119 ? -5.142 17.563 -0.443 1.00 94.19 119 HIS A O 1
ATOM 920 N N . THR A 1 120 ? -3.625 16.353 -1.568 1.00 93.19 12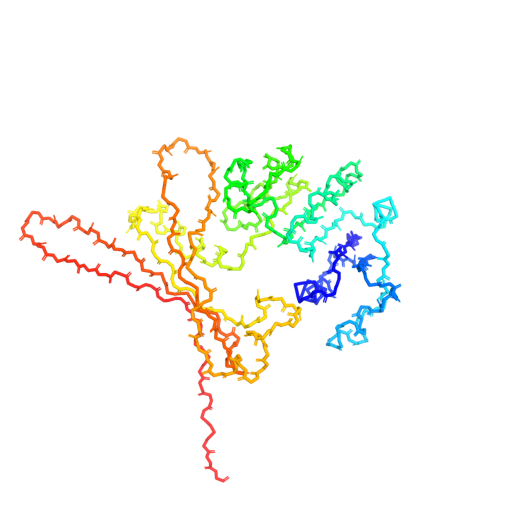0 THR A N 1
ATOM 921 C CA . THR A 1 120 ? -3.831 17.049 -2.852 1.00 93.19 120 THR A CA 1
ATOM 922 C C . THR A 1 120 ? -5.000 16.496 -3.666 1.00 93.19 120 THR A C 1
ATOM 924 O O . THR A 1 120 ? -5.546 17.201 -4.507 1.00 93.19 120 THR A O 1
ATOM 927 N N . ASP A 1 121 ? -5.439 15.268 -3.386 1.00 92.31 121 ASP A N 1
ATOM 928 C CA . ASP A 1 121 ? -6.543 14.606 -4.090 1.00 92.31 121 ASP A CA 1
ATOM 929 C C . ASP A 1 121 ? -7.759 14.388 -3.172 1.00 92.31 121 ASP A C 1
ATOM 931 O O . ASP A 1 121 ? -7.966 13.328 -2.579 1.00 92.31 121 ASP A O 1
ATOM 935 N N . SER A 1 122 ? -8.571 15.435 -3.017 1.00 89.00 122 SER A N 1
ATOM 936 C CA . SER A 1 122 ? -9.784 15.388 -2.185 1.00 89.00 122 SER A CA 1
ATOM 937 C C . SER A 1 122 ? -10.880 14.475 -2.750 1.00 89.00 122 SER A C 1
ATOM 939 O O . SER A 1 122 ? -11.724 13.997 -1.989 1.00 89.00 122 SER A O 1
ATOM 941 N N . ALA A 1 123 ? -10.906 14.255 -4.068 1.00 89.75 123 ALA A N 1
ATOM 942 C CA . ALA A 1 123 ? -11.887 13.382 -4.710 1.00 89.75 123 ALA A CA 1
ATOM 943 C C . ALA A 1 123 ? -11.561 11.913 -4.416 1.00 89.75 123 ALA A C 1
ATOM 945 O O . ALA A 1 123 ? -12.413 11.181 -3.906 1.00 89.75 123 ALA A O 1
ATOM 946 N N . GLY A 1 124 ? -10.301 11.515 -4.607 1.00 92.12 124 GLY A N 1
ATOM 947 C CA . GLY A 1 124 ? -9.828 10.177 -4.281 1.00 92.12 124 GLY A CA 1
ATOM 948 C C . GLY A 1 124 ? -9.977 9.832 -2.799 1.00 92.12 124 GLY A C 1
ATOM 949 O O . GLY A 1 124 ? -10.369 8.710 -2.498 1.00 92.12 124 GLY A O 1
ATOM 950 N N . LEU A 1 125 ? -9.791 10.779 -1.866 1.00 92.56 125 LEU A N 1
ATOM 951 C CA . LEU A 1 125 ? -10.057 10.530 -0.434 1.00 92.56 125 LEU A CA 1
ATOM 952 C C . LEU A 1 125 ? -11.505 10.113 -0.141 1.00 92.56 125 LEU A C 1
ATOM 954 O O . LEU A 1 125 ? -11.747 9.322 0.771 1.00 92.56 125 LEU A O 1
ATOM 958 N N . LYS A 1 126 ? -12.478 10.655 -0.883 1.00 90.94 126 LYS A N 1
ATOM 959 C CA . LYS A 1 126 ? -13.904 10.335 -0.692 1.00 90.94 126 LYS A CA 1
ATOM 960 C C . LYS A 1 126 ? -14.285 8.994 -1.314 1.00 90.94 126 LYS A C 1
ATOM 962 O O . LYS A 1 126 ? -15.221 8.355 -0.840 1.00 90.94 126 LYS A O 1
ATOM 967 N N . GLU A 1 127 ? -13.591 8.603 -2.375 1.00 92.81 127 GLU A N 1
ATOM 968 C CA . GLU A 1 127 ? -13.890 7.410 -3.172 1.00 92.81 127 GLU A CA 1
ATOM 969 C C . GLU A 1 127 ? -13.076 6.183 -2.745 1.00 92.81 127 GLU A C 1
ATOM 971 O O . GLU A 1 127 ? -13.478 5.051 -3.019 1.00 92.81 127 GLU A O 1
ATOM 976 N N . ALA A 1 128 ? -11.944 6.391 -2.069 1.00 96.75 128 ALA A N 1
ATOM 977 C CA . ALA A 1 128 ? -11.098 5.321 -1.573 1.00 96.75 128 ALA A CA 1
ATOM 978 C C . ALA A 1 128 ? -11.854 4.425 -0.585 1.00 96.75 128 ALA A C 1
ATOM 980 O O . ALA A 1 128 ? -12.406 4.880 0.418 1.00 96.75 128 ALA A O 1
ATOM 981 N N . VAL A 1 129 ? -11.819 3.118 -0.837 1.00 97.75 129 VAL A N 1
ATOM 982 C CA . VAL A 1 129 ? -12.370 2.115 0.075 1.00 97.75 129 VAL A CA 1
ATOM 983 C C . VAL A 1 129 ? -11.256 1.541 0.938 1.00 97.75 129 VAL A C 1
ATOM 985 O O . VAL A 1 129 ? -10.220 1.099 0.435 1.00 97.75 129 VAL A O 1
ATOM 988 N N . TYR A 1 130 ? -11.476 1.499 2.251 1.00 97.38 130 TYR A N 1
ATOM 989 C CA . TYR A 1 130 ? -10.535 0.879 3.178 1.00 97.38 130 TYR A CA 1
ATOM 990 C C . TYR A 1 130 ? -10.459 -0.637 2.941 1.00 97.38 130 TYR A C 1
ATOM 992 O O . TYR A 1 130 ? -11.446 -1.361 3.081 1.00 97.38 130 TYR A O 1
ATOM 1000 N N . GLY A 1 131 ? -9.273 -1.133 2.588 1.00 97.31 131 GLY A N 1
ATOM 1001 C CA . GLY A 1 131 ? -9.041 -2.510 2.146 1.00 97.31 131 GLY A CA 1
ATOM 1002 C C . GLY A 1 131 ? -9.010 -3.548 3.271 1.00 97.31 131 GLY A C 1
ATOM 1003 O O . GLY A 1 131 ? -8.056 -4.315 3.353 1.00 97.31 131 GLY A O 1
ATOM 1004 N N . LEU A 1 132 ? -10.014 -3.567 4.153 1.00 97.38 132 LEU A N 1
ATOM 1005 C CA . LEU A 1 132 ? -10.161 -4.562 5.222 1.00 97.38 132 LEU A CA 1
ATOM 1006 C C . LEU A 1 132 ? -11.409 -5.431 4.963 1.00 97.38 132 LEU A C 1
ATOM 1008 O O . LEU A 1 132 ? -12.516 -5.028 5.340 1.00 97.38 132 LEU A O 1
ATOM 1012 N N . PRO A 1 133 ? -11.270 -6.597 4.301 1.00 97.69 133 PRO A N 1
ATOM 1013 C CA . PRO A 1 133 ? -12.405 -7.391 3.830 1.00 97.69 133 PRO A CA 1
ATOM 1014 C C . PRO A 1 133 ? -13.387 -7.817 4.921 1.00 97.69 133 PRO A C 1
ATOM 1016 O O . PRO A 1 133 ? -14.581 -7.897 4.660 1.00 97.69 133 PRO A O 1
ATOM 1019 N N . GLU A 1 134 ? -12.937 -8.058 6.149 1.00 97.19 134 GLU A N 1
ATOM 1020 C CA . GLU A 1 134 ? -13.804 -8.450 7.265 1.00 97.19 134 GLU A CA 1
ATOM 1021 C C . GLU A 1 134 ? -14.858 -7.387 7.606 1.00 97.19 134 GLU A C 1
ATOM 1023 O O . GLU A 1 134 ? -15.914 -7.732 8.135 1.00 97.19 134 GLU A O 1
ATOM 1028 N N . LEU A 1 135 ? -14.590 -6.114 7.290 1.00 95.12 135 LEU A N 1
ATOM 1029 C CA . LEU A 1 135 ? -15.501 -4.995 7.546 1.00 95.12 135 LEU A CA 1
ATOM 1030 C C . LEU A 1 135 ? -16.098 -4.393 6.269 1.00 95.12 135 LEU A C 1
ATOM 1032 O O . LEU A 1 135 ? -17.242 -3.952 6.294 1.00 95.12 135 LEU A O 1
ATOM 1036 N N . TYR A 1 136 ? -15.357 -4.399 5.159 1.00 96.25 136 TYR A N 1
ATOM 1037 C CA . TYR A 1 136 ? -15.718 -3.665 3.938 1.00 96.25 136 TYR A CA 1
ATOM 1038 C C . TYR A 1 136 ? -15.880 -4.565 2.703 1.00 96.25 136 TYR A C 1
ATOM 1040 O O . TYR A 1 136 ? -15.811 -4.079 1.575 1.00 96.25 136 TYR A O 1
ATOM 1048 N N . ARG A 1 137 ? -16.117 -5.879 2.881 1.00 97.38 137 ARG A N 1
ATOM 1049 C CA . ARG A 1 137 ? -16.228 -6.867 1.782 1.00 97.38 137 ARG A CA 1
ATOM 1050 C C . ARG A 1 137 ? -17.110 -6.409 0.623 1.00 97.38 137 ARG A C 1
ATOM 1052 O O . ARG A 1 137 ? -16.733 -6.627 -0.517 1.00 97.38 137 ARG A O 1
ATOM 1059 N N . ALA A 1 138 ? -18.270 -5.818 0.905 1.00 97.69 138 ALA A N 1
ATOM 1060 C CA . ALA A 1 138 ? -19.219 -5.408 -0.129 1.00 97.69 138 ALA A CA 1
ATOM 1061 C C . ALA A 1 138 ? -18.730 -4.195 -0.941 1.00 97.69 138 ALA A C 1
ATOM 1063 O O . ALA A 1 138 ? -19.008 -4.098 -2.132 1.00 97.69 138 ALA A O 1
ATOM 1064 N N . SER A 1 139 ? -17.970 -3.296 -0.314 1.00 97.25 139 SER A N 1
ATOM 1065 C CA . SER A 1 139 ? -17.480 -2.063 -0.936 1.00 97.25 139 SER A CA 1
ATOM 1066 C C . SER A 1 139 ? -16.217 -2.274 -1.775 1.00 97.25 139 SER A C 1
ATOM 1068 O O . SER A 1 139 ? -15.942 -1.475 -2.661 1.00 97.25 139 SER A O 1
ATOM 1070 N N . ILE A 1 140 ? -15.441 -3.335 -1.518 1.00 97.62 140 ILE A N 1
ATOM 1071 C CA . ILE A 1 140 ? -14.147 -3.575 -2.183 1.00 97.62 140 ILE A CA 1
ATOM 1072 C C . ILE A 1 140 ? -14.283 -3.966 -3.672 1.00 97.62 140 ILE A C 1
ATOM 1074 O O . ILE A 1 140 ? -13.572 -3.383 -4.488 1.00 97.62 140 ILE A O 1
ATOM 1078 N N . PRO A 1 141 ? -15.151 -4.914 -4.089 1.00 96.50 141 PRO A N 1
ATOM 1079 C CA . PRO A 1 141 ? -15.260 -5.322 -5.491 1.00 96.50 141 PRO A CA 1
ATOM 1080 C C . PRO A 1 141 ? -15.559 -4.190 -6.488 1.00 96.50 141 PRO A C 1
ATOM 1082 O O . PRO A 1 141 ? -14.895 -4.177 -7.531 1.00 96.50 141 PRO A O 1
ATOM 1085 N N . PRO A 1 142 ? -16.483 -3.241 -6.215 1.00 96.75 142 PRO A N 1
ATOM 1086 C CA . PRO A 1 142 ? -16.750 -2.129 -7.130 1.00 96.75 142 PRO A CA 1
ATOM 1087 C C . PRO A 1 142 ? -15.724 -0.987 -7.033 1.00 96.75 142 PRO A C 1
ATOM 1089 O O . PRO A 1 142 ? -15.741 -0.098 -7.877 1.00 96.75 142 PRO A O 1
ATOM 1092 N N . ALA A 1 143 ? -14.834 -0.979 -6.035 1.00 97.06 143 ALA A N 1
ATOM 1093 C CA . ALA A 1 143 ? -13.917 0.134 -5.816 1.00 97.06 143 ALA A CA 1
ATOM 1094 C C . ALA A 1 143 ? -12.836 0.230 -6.907 1.00 97.06 143 ALA A C 1
ATOM 1096 O O . ALA A 1 143 ? -12.129 -0.740 -7.197 1.00 97.06 143 ALA A O 1
ATOM 1097 N N . GLY A 1 144 ? -12.664 1.433 -7.464 1.00 96.69 144 GLY A N 1
ATOM 1098 C CA . GLY A 1 144 ? -11.531 1.776 -8.331 1.00 96.69 144 GLY A CA 1
ATOM 1099 C C . GLY A 1 144 ? -10.252 2.106 -7.554 1.00 96.69 144 GLY A C 1
ATOM 1100 O O . GLY A 1 144 ? -9.157 1.950 -8.087 1.00 96.69 144 GLY A O 1
ATOM 1101 N N . LEU A 1 145 ? -10.381 2.512 -6.286 1.00 98.06 145 LEU A N 1
ATOM 1102 C CA . LEU A 1 145 ? -9.273 2.863 -5.401 1.00 98.06 145 LEU A CA 1
ATOM 1103 C C . LEU A 1 145 ? -9.438 2.173 -4.044 1.00 98.06 145 LEU A C 1
ATOM 1105 O O . LEU A 1 145 ? -10.432 2.370 -3.344 1.00 98.06 145 LEU A O 1
ATOM 1109 N N . ILE A 1 146 ? -8.450 1.366 -3.671 1.00 98.50 146 ILE A N 1
ATOM 1110 C CA . ILE A 1 146 ? -8.410 0.630 -2.410 1.00 98.50 146 ILE A CA 1
ATOM 1111 C C . ILE A 1 146 ? -7.239 1.150 -1.580 1.00 98.50 146 ILE A C 1
ATOM 1113 O O . ILE A 1 146 ? -6.079 1.019 -1.972 1.00 98.50 146 ILE A O 1
ATOM 1117 N N . ALA A 1 147 ? -7.539 1.690 -0.402 1.00 97.75 147 ALA A N 1
ATOM 1118 C CA . ALA A 1 147 ? -6.540 2.094 0.577 1.00 97.75 147 ALA A CA 1
ATOM 1119 C C . ALA A 1 147 ? -6.197 0.899 1.472 1.00 97.75 147 ALA A C 1
ATOM 1121 O O . ALA A 1 147 ? -6.955 0.536 2.379 1.00 97.75 147 ALA A O 1
ATOM 1122 N N . ASN A 1 148 ? -5.060 0.254 1.216 1.00 97.62 148 ASN A N 1
ATOM 1123 C CA . ASN A 1 148 ? -4.669 -0.934 1.957 1.00 97.62 148 ASN A CA 1
ATOM 1124 C C . ASN A 1 148 ? -4.300 -0.568 3.414 1.00 97.62 148 ASN A C 1
ATOM 1126 O O . ASN A 1 148 ? -3.470 0.324 3.650 1.00 97.62 148 ASN A O 1
ATOM 1130 N N . PRO A 1 149 ? -4.873 -1.256 4.417 1.00 94.81 149 PRO A N 1
ATOM 1131 C CA . PRO A 1 149 ? -4.666 -0.945 5.825 1.00 94.81 149 PRO A CA 1
ATOM 1132 C C . PRO A 1 149 ? -3.201 -1.005 6.277 1.00 94.81 149 PRO A C 1
ATOM 1134 O O . PRO A 1 149 ? -2.375 -1.753 5.751 1.00 94.81 149 PRO A 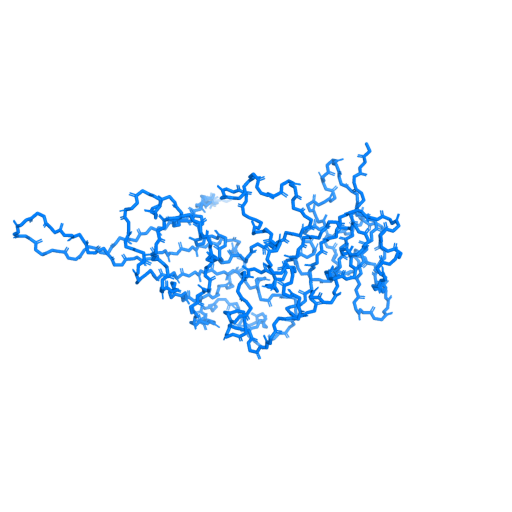O 1
ATOM 1137 N N . GLY A 1 150 ? -2.878 -0.246 7.3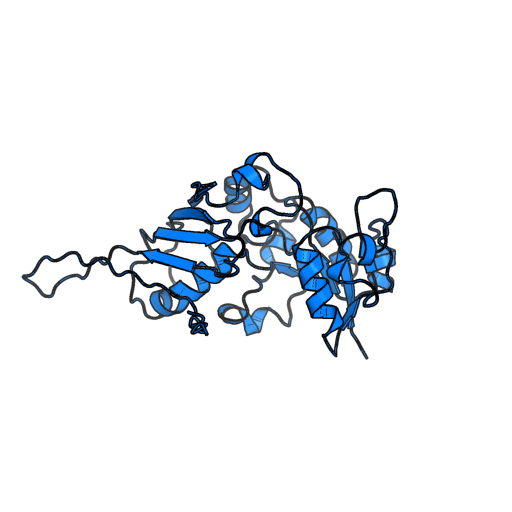25 1.00 91.56 150 GLY A N 1
ATOM 1138 C CA . GLY A 1 150 ? -1.605 -0.377 8.029 1.00 91.56 150 GLY A CA 1
ATOM 1139 C C . GLY A 1 150 ? -1.538 -1.682 8.829 1.00 91.56 150 GLY A C 1
ATOM 1140 O O . GLY A 1 150 ? -2.548 -2.206 9.294 1.00 91.56 150 GLY A O 1
ATOM 1141 N N . CYS A 1 151 ? -0.337 -2.217 9.052 1.00 90.12 151 CYS A N 1
ATOM 1142 C CA . CYS A 1 151 ? -0.166 -3.481 9.780 1.00 90.12 151 CYS A CA 1
ATOM 1143 C C . CYS A 1 151 ? -0.676 -3.425 11.234 1.00 90.12 151 CYS A C 1
ATOM 1145 O O . CYS A 1 151 ? -1.319 -4.366 11.705 1.00 90.12 151 CYS A O 1
ATOM 1147 N N . TYR A 1 152 ? -0.423 -2.312 11.929 1.00 87.00 152 TYR A N 1
ATOM 1148 C CA . TYR A 1 152 ? -0.940 -2.075 13.276 1.00 87.00 152 TYR A CA 1
ATOM 1149 C C . TYR A 1 152 ? -2.449 -1.842 13.260 1.00 87.00 152 TYR A C 1
ATOM 1151 O O . TYR A 1 152 ? -3.156 -2.482 14.027 1.00 87.00 152 TYR A O 1
ATOM 1159 N N . THR A 1 153 ? -2.953 -0.994 12.355 1.00 90.69 153 THR A N 1
ATOM 1160 C CA . THR A 1 153 ? -4.391 -0.697 12.277 1.00 90.69 153 THR A CA 1
ATOM 1161 C C . THR A 1 153 ? -5.202 -1.943 11.961 1.00 90.69 153 THR A C 1
ATOM 1163 O O . THR A 1 153 ? -6.199 -2.172 12.626 1.00 90.69 153 THR A O 1
ATOM 1166 N N . SER A 1 154 ? -4.744 -2.786 11.031 1.00 91.50 154 SER A N 1
ATOM 1167 C CA . SER A 1 154 ? -5.411 -4.053 10.693 1.00 91.50 154 SER A CA 1
ATOM 1168 C C . SER A 1 154 ? -5.626 -4.907 11.934 1.00 91.50 154 SER A C 1
ATOM 1170 O O . SER A 1 154 ? -6.740 -5.311 12.241 1.00 91.50 154 SER A O 1
ATOM 1172 N N . THR A 1 155 ? -4.551 -5.139 12.686 1.00 89.62 155 THR A N 1
ATOM 1173 C CA . THR A 1 155 ? -4.594 -6.035 13.841 1.00 89.62 155 THR A CA 1
ATOM 1174 C C . THR A 1 155 ? -5.423 -5.428 14.976 1.00 89.62 155 THR A C 1
ATOM 1176 O O . THR A 1 155 ? -6.227 -6.127 15.584 1.00 89.62 155 THR A O 1
ATOM 1179 N N . SER A 1 156 ? -5.284 -4.124 15.229 1.00 90.44 156 SER A N 1
ATOM 1180 C CA . SER A 1 156 ? -6.067 -3.426 16.253 1.00 90.44 156 SER A CA 1
ATOM 1181 C C . SER A 1 156 ? -7.558 -3.392 15.933 1.00 90.44 156 SER A C 1
ATOM 1183 O O . SER A 1 156 ? -8.373 -3.656 16.811 1.00 90.44 156 SER A O 1
ATOM 1185 N N . ILE A 1 157 ? -7.918 -3.089 14.682 1.00 92.19 157 ILE A N 1
ATOM 1186 C CA . ILE A 1 157 ? -9.313 -3.046 14.238 1.00 92.19 157 ILE A CA 1
ATOM 1187 C C . ILE A 1 157 ? -9.923 -4.442 14.334 1.00 92.19 157 ILE A C 1
ATOM 1189 O O . ILE A 1 157 ? -10.992 -4.579 14.910 1.00 92.19 157 ILE A O 1
ATOM 1193 N N . LEU A 1 158 ? -9.245 -5.481 13.840 1.00 94.56 158 LEU A N 1
ATOM 1194 C CA . LEU A 1 158 ? -9.772 -6.848 13.893 1.00 94.56 158 LEU A CA 1
ATOM 1195 C C . LEU A 1 158 ? -9.942 -7.361 15.329 1.00 94.56 158 LEU A C 1
ATOM 1197 O O . LEU A 1 158 ? -10.927 -8.037 15.612 1.00 94.56 158 LEU A O 1
ATOM 1201 N N . ALA A 1 159 ? -9.030 -7.011 16.241 1.00 92.38 159 ALA A N 1
ATOM 1202 C CA . ALA A 1 159 ? -9.149 -7.379 17.652 1.00 92.38 159 ALA A CA 1
ATOM 1203 C C . ALA A 1 159 ? -10.329 -6.677 18.351 1.00 92.38 159 ALA A C 1
ATOM 1205 O O . ALA A 1 159 ? -10.992 -7.276 19.194 1.00 92.38 159 ALA A O 1
ATOM 1206 N N . LEU A 1 160 ? -10.595 -5.413 18.008 1.00 92.94 160 LEU A N 1
ATOM 1207 C CA . LEU A 1 160 ? -11.601 -4.583 18.679 1.00 92.94 160 LEU A CA 1
ATOM 1208 C C . LEU A 1 160 ? -12.984 -4.625 18.026 1.00 92.94 160 LEU A C 1
ATOM 1210 O O . LEU A 1 160 ? -13.980 -4.417 18.715 1.00 92.94 160 LEU A O 1
ATOM 1214 N N . ALA A 1 161 ? -13.068 -4.882 16.721 1.00 93.25 161 ALA A N 1
ATOM 1215 C CA . ALA A 1 161 ? -14.307 -4.826 15.952 1.00 93.25 161 ALA A CA 1
ATOM 1216 C C . ALA A 1 161 ? -15.468 -5.628 16.570 1.00 93.25 161 ALA A C 1
ATOM 1218 O O . ALA A 1 161 ? -16.541 -5.040 16.716 1.00 93.25 161 ALA A O 1
ATOM 1219 N N . PRO A 1 162 ? -15.310 -6.911 16.968 1.00 94.06 162 PRO A N 1
ATOM 1220 C CA . PRO A 1 162 ? -16.409 -7.645 17.596 1.00 94.06 162 PRO A CA 1
ATOM 1221 C C . PRO A 1 162 ? -16.797 -7.054 18.960 1.00 94.06 162 PRO A C 1
ATOM 1223 O O . PRO A 1 162 ? -17.980 -6.902 19.240 1.00 94.06 162 PRO A O 1
ATOM 1226 N N . LEU A 1 163 ? -15.824 -6.641 19.780 1.00 93.56 163 LEU A N 1
ATOM 1227 C CA . LEU A 1 163 ? -16.086 -6.078 21.111 1.00 93.56 163 LEU A CA 1
ATOM 1228 C C . LEU A 1 163 ? -16.848 -4.751 21.037 1.00 93.56 163 LEU A C 1
ATOM 1230 O O . LEU A 1 163 ? -17.755 -4.510 21.829 1.00 93.56 163 LEU A O 1
ATOM 1234 N N . ILE A 1 164 ? -16.488 -3.896 20.079 1.00 91.38 164 ILE A N 1
ATOM 1235 C CA . ILE A 1 164 ? -17.161 -2.613 19.854 1.00 91.38 164 ILE A CA 1
ATOM 1236 C C . ILE A 1 164 ? -18.563 -2.834 19.281 1.00 91.38 164 ILE A C 1
ATOM 1238 O O . ILE A 1 164 ? -19.496 -2.151 19.703 1.00 91.38 164 ILE A O 1
ATOM 1242 N N . ARG A 1 165 ? -18.723 -3.774 18.337 1.00 92.06 165 ARG A N 1
ATOM 1243 C CA . ARG A 1 165 ? -20.019 -4.086 17.714 1.00 92.06 165 ARG A CA 1
ATOM 1244 C C . ARG A 1 165 ? -21.040 -4.565 18.743 1.00 92.06 165 ARG A C 1
ATOM 1246 O O . ARG A 1 165 ? -22.164 -4.078 18.738 1.00 92.06 165 ARG A O 1
ATOM 1253 N N . GLU A 1 166 ? -20.616 -5.444 19.644 1.00 95.44 166 GLU A N 1
ATOM 1254 C CA . GLU A 1 166 ? -21.455 -5.991 20.715 1.00 95.44 166 GLU A CA 1
ATOM 1255 C C . GLU A 1 166 ? -21.520 -5.074 21.957 1.00 95.44 166 GLU A C 1
ATOM 1257 O O . GLU A 1 166 ? -22.081 -5.448 22.981 1.00 95.44 166 GLU A O 1
ATOM 1262 N N . ASN A 1 167 ? -20.941 -3.865 21.889 1.00 92.56 167 ASN A N 1
ATOM 1263 C CA . ASN A 1 167 ? -20.863 -2.893 22.990 1.00 92.56 167 ASN A CA 1
ATOM 1264 C C . ASN A 1 167 ? -20.299 -3.477 24.307 1.00 92.56 167 ASN A C 1
ATOM 1266 O O . ASN A 1 167 ? -20.726 -3.109 25.399 1.00 92.56 167 ASN A O 1
ATOM 1270 N N . LEU A 1 168 ? -19.314 -4.375 24.212 1.00 93.56 168 LEU A N 1
ATOM 1271 C CA . LEU A 1 168 ? -18.696 -5.064 25.356 1.00 93.56 168 LEU A CA 1
ATOM 1272 C C . LEU A 1 168 ? -17.540 -4.282 26.002 1.00 93.56 168 LEU A C 1
ATOM 1274 O O . LEU A 1 168 ? -17.045 -4.675 27.062 1.00 93.56 168 LEU A O 1
ATOM 1278 N N . VAL A 1 169 ? -17.091 -3.202 25.358 1.00 91.06 169 VAL A N 1
ATOM 1279 C CA . VAL A 1 169 ? -16.007 -2.321 25.813 1.00 91.06 169 VAL A CA 1
ATOM 1280 C C . VAL A 1 169 ? -16.378 -0.858 25.598 1.00 91.06 169 VAL A C 1
ATOM 1282 O O . VAL A 1 169 ? -17.126 -0.520 24.677 1.00 91.06 169 VAL A O 1
ATOM 1285 N N . GLU A 1 170 ? -15.812 0.025 26.417 1.00 88.44 170 GLU A N 1
ATOM 1286 C CA . GLU A 1 170 ? -15.911 1.461 26.181 1.00 88.44 170 GLU A CA 1
ATOM 1287 C C . GLU A 1 170 ? -15.153 1.851 24.910 1.00 88.44 170 GLU A C 1
ATOM 1289 O O . GLU A 1 170 ? -14.048 1.378 24.635 1.00 88.44 170 GLU A O 1
ATOM 1294 N N . ARG A 1 171 ? -15.750 2.750 24.123 1.00 85.75 171 ARG A N 1
ATOM 1295 C CA . ARG A 1 171 ? -15.142 3.254 22.881 1.00 85.75 171 ARG A CA 1
ATOM 1296 C C . ARG A 1 171 ? -14.059 4.305 23.144 1.00 85.75 171 ARG A C 1
ATOM 1298 O O . ARG A 1 171 ? -13.285 4.630 22.249 1.00 85.75 171 ARG A O 1
ATOM 1305 N N . THR A 1 172 ? -14.007 4.837 24.360 1.00 86.44 172 THR A N 1
ATOM 1306 C CA . THR A 1 172 ? -13.034 5.828 24.824 1.00 86.44 172 THR A CA 1
ATOM 1307 C C . THR A 1 172 ? -11.959 5.171 25.682 1.00 86.44 172 THR A C 1
ATOM 1309 O O . THR A 1 172 ? -12.188 4.143 26.306 1.00 86.44 172 THR A O 1
ATOM 1312 N N . GLY A 1 173 ? -10.757 5.752 25.710 1.00 83.56 173 GLY A N 1
ATOM 1313 C CA . GLY A 1 173 ? -9.680 5.270 26.585 1.00 83.56 173 GLY A CA 1
ATOM 1314 C C . GLY A 1 173 ? -9.046 3.935 26.172 1.00 83.56 173 GLY A C 1
ATOM 1315 O O . GLY A 1 173 ? -8.314 3.343 26.960 1.00 83.56 173 GLY A O 1
ATOM 1316 N N . ILE A 1 174 ? -9.288 3.455 24.949 1.00 84.69 174 ILE A N 1
ATOM 1317 C CA . ILE A 1 174 ? -8.647 2.241 24.433 1.00 84.69 174 ILE A CA 1
ATOM 1318 C C . ILE A 1 174 ? -7.140 2.479 24.275 1.00 84.69 174 ILE A C 1
ATOM 1320 O O . ILE A 1 174 ? -6.710 3.409 23.580 1.00 84.69 174 ILE A O 1
ATOM 1324 N N . VAL A 1 175 ? -6.343 1.592 24.877 1.00 86.94 175 VAL A N 1
ATOM 1325 C CA . VAL A 1 175 ? -4.885 1.580 24.766 1.00 86.94 175 VAL A CA 1
ATOM 1326 C C . VAL A 1 175 ? -4.442 0.333 24.005 1.00 86.94 175 VAL A C 1
ATOM 1328 O O . VAL A 1 175 ? -4.761 -0.803 24.352 1.00 86.94 175 VAL A O 1
ATOM 1331 N N . ILE A 1 176 ? -3.679 0.544 22.938 1.00 82.19 176 ILE A N 1
ATOM 1332 C CA . ILE A 1 176 ? -3.122 -0.538 22.124 1.00 82.19 176 ILE A CA 1
ATOM 1333 C C . ILE A 1 176 ? -1.619 -0.564 22.358 1.00 82.19 176 ILE A C 1
ATOM 1335 O O . ILE A 1 176 ? -0.929 0.364 21.944 1.00 82.19 176 ILE A O 1
ATOM 1339 N N . ASP A 1 177 ? -1.101 -1.635 22.954 1.00 83.75 177 ASP A N 1
ATOM 1340 C CA . ASP A 1 177 ? 0.337 -1.878 23.045 1.00 83.75 177 ASP A CA 1
ATOM 1341 C C . ASP A 1 177 ? 0.748 -2.985 22.062 1.00 83.75 177 ASP A C 1
ATOM 1343 O O . ASP A 1 177 ? 0.580 -4.191 22.297 1.00 83.75 177 ASP A O 1
ATOM 1347 N N . ALA A 1 178 ? 1.292 -2.551 20.926 1.00 80.00 178 ALA A N 1
ATOM 1348 C CA . ALA A 1 178 ? 1.595 -3.414 19.796 1.00 80.00 178 ALA A CA 1
ATOM 1349 C C . ALA A 1 178 ? 3.099 -3.660 19.625 1.00 80.00 178 ALA A C 1
ATOM 1351 O O . ALA A 1 178 ? 3.901 -2.721 19.597 1.00 80.00 178 ALA A O 1
ATOM 1352 N N . LYS A 1 179 ? 3.461 -4.934 19.426 1.00 81.50 179 LYS A N 1
ATOM 1353 C CA . LYS A 1 179 ? 4.834 -5.398 19.192 1.00 81.50 179 LYS A CA 1
ATOM 1354 C C . LYS A 1 179 ? 4.991 -5.811 17.728 1.00 81.50 179 LYS A C 1
ATOM 1356 O O . LYS A 1 179 ? 4.171 -6.560 17.198 1.00 81.50 179 LYS A O 1
ATOM 1361 N N . SER A 1 180 ? 6.059 -5.361 17.069 1.00 80.44 180 SER A N 1
ATOM 1362 C CA . SER A 1 180 ? 6.346 -5.718 15.668 1.00 80.44 180 SER A CA 1
ATOM 1363 C C . SER A 1 180 ? 7.804 -6.094 15.442 1.00 80.44 180 SER A C 1
ATOM 1365 O O . SER A 1 180 ? 8.693 -5.548 16.088 1.00 80.44 180 SER A O 1
ATOM 1367 N N . GLY A 1 181 ? 8.040 -6.948 14.444 1.00 83.12 181 GLY A N 1
ATOM 1368 C CA . GLY A 1 181 ? 9.361 -7.148 13.852 1.00 83.12 181 GLY A CA 1
ATOM 1369 C C . GLY A 1 181 ? 9.895 -5.891 13.148 1.00 83.12 181 GLY A C 1
ATOM 1370 O O . GLY A 1 181 ? 9.125 -5.009 12.749 1.00 83.12 181 GLY A O 1
ATOM 1371 N N . VAL A 1 182 ? 11.217 -5.837 12.950 1.00 86.69 182 VAL A N 1
ATOM 1372 C CA . VAL A 1 182 ? 11.934 -4.701 12.329 1.00 86.69 182 VAL A CA 1
ATOM 1373 C C . VAL A 1 182 ? 11.561 -4.485 10.863 1.00 86.69 182 VAL A C 1
ATOM 1375 O O . VAL A 1 182 ? 11.607 -3.353 10.394 1.00 86.69 182 VAL A O 1
ATOM 1378 N N . SER A 1 183 ? 11.102 -5.519 10.151 1.00 87.19 183 SER A N 1
ATOM 1379 C CA . SER A 1 183 ? 10.682 -5.413 8.744 1.00 87.19 183 SER A CA 1
ATOM 1380 C C . SER A 1 183 ? 9.586 -4.367 8.505 1.00 87.19 183 SER A C 1
ATOM 1382 O O . SER A 1 183 ? 9.534 -3.768 7.432 1.00 87.19 183 SER A O 1
ATOM 1384 N N . GLY A 1 184 ? 8.758 -4.074 9.515 1.00 85.38 184 GLY A N 1
ATOM 1385 C CA . GLY A 1 184 ? 7.762 -3.001 9.455 1.00 85.38 184 GLY A CA 1
ATOM 1386 C C . GLY A 1 184 ? 8.354 -1.586 9.380 1.00 85.38 184 GLY A C 1
ATOM 1387 O O . GLY A 1 184 ? 7.629 -0.646 9.077 1.00 85.38 184 GLY A O 1
ATOM 1388 N N . ALA A 1 185 ? 9.653 -1.410 9.645 1.00 85.50 185 ALA A N 1
ATOM 1389 C CA . ALA A 1 185 ? 10.350 -0.131 9.503 1.00 85.50 185 ALA A CA 1
ATOM 1390 C C . ALA A 1 185 ? 10.762 0.187 8.052 1.00 85.50 185 ALA A C 1
ATOM 1392 O O . ALA A 1 185 ? 11.215 1.303 7.790 1.00 85.50 185 ALA A O 1
ATOM 1393 N N . GLY A 1 186 ? 10.588 -0.766 7.128 1.00 87.38 186 GLY A N 1
ATOM 1394 C CA . GLY A 1 186 ? 11.000 -0.647 5.732 1.00 87.38 186 GLY A CA 1
ATOM 1395 C C . GLY A 1 186 ? 12.427 -1.135 5.476 1.00 87.38 186 GLY A C 1
ATOM 1396 O O . GLY A 1 186 ? 13.109 -1.618 6.378 1.00 87.38 186 GLY A O 1
ATOM 1397 N N . ARG A 1 187 ? 12.852 -1.040 4.210 1.00 87.94 187 ARG A N 1
ATOM 1398 C CA . ARG A 1 187 ? 14.152 -1.537 3.721 1.00 87.94 187 ARG A CA 1
ATOM 1399 C C . ARG A 1 187 ? 15.304 -0.558 3.949 1.00 87.94 187 ARG A C 1
ATOM 1401 O O . ARG A 1 187 ? 16.442 -0.995 4.070 1.00 87.94 187 ARG A O 1
ATOM 1408 N N . SER A 1 188 ? 15.023 0.743 3.999 1.00 88.31 188 SER A N 1
ATOM 1409 C CA . SER A 1 188 ? 16.055 1.776 4.118 1.00 88.31 188 SER A CA 1
ATOM 1410 C C . SER A 1 188 ? 16.804 1.674 5.453 1.00 88.31 188 SER A C 1
ATOM 1412 O O . SER A 1 188 ? 16.149 1.661 6.502 1.00 88.31 188 SER A O 1
ATOM 1414 N N . PRO A 1 189 ? 18.148 1.637 5.438 1.00 87.50 189 PRO A N 1
ATOM 1415 C CA . PRO A 1 189 ? 18.940 1.538 6.653 1.00 87.50 189 PRO A CA 1
ATOM 1416 C C . PRO A 1 189 ? 18.818 2.815 7.488 1.00 87.50 189 PRO A C 1
ATOM 1418 O O . PRO A 1 189 ? 18.851 3.934 6.982 1.00 87.50 189 PRO A O 1
ATOM 1421 N N . LYS A 1 190 ? 18.674 2.628 8.795 1.00 87.56 190 LYS A N 1
ATOM 1422 C CA . LYS A 1 190 ? 18.663 3.666 9.833 1.00 87.56 190 LYS A CA 1
ATOM 1423 C C . LYS A 1 190 ? 19.486 3.178 11.015 1.00 87.56 190 LYS A C 1
ATOM 1425 O O . LYS A 1 190 ? 19.531 1.969 11.259 1.00 87.56 190 LYS A O 1
ATOM 1430 N N . LEU A 1 191 ? 20.034 4.097 11.809 1.00 85.75 191 LEU A N 1
ATOM 1431 C CA . LEU A 1 191 ? 20.789 3.751 13.020 1.00 85.75 191 LEU A CA 1
ATOM 1432 C C . LEU A 1 191 ? 19.992 2.830 13.963 1.00 85.75 191 LEU A C 1
ATOM 1434 O O . LEU A 1 191 ? 20.530 1.856 14.482 1.00 85.75 191 LEU A O 1
ATOM 1438 N N . SER A 1 192 ? 18.687 3.078 14.106 1.00 81.06 192 SER A N 1
ATOM 1439 C CA . SER A 1 192 ? 17.765 2.270 14.920 1.00 81.06 192 SER A CA 1
ATOM 1440 C C . SER A 1 192 ? 17.429 0.893 14.335 1.00 81.06 192 SER A C 1
ATOM 1442 O O . SER A 1 192 ? 16.892 0.039 15.033 1.00 81.06 192 SER A O 1
ATOM 1444 N N . THR A 1 193 ? 17.717 0.670 13.053 1.00 83.62 193 THR A N 1
ATOM 1445 C CA . THR A 1 193 ? 17.507 -0.611 12.354 1.00 83.62 193 THR A CA 1
ATOM 1446 C C . THR A 1 193 ? 18.814 -1.347 12.075 1.00 83.62 193 THR A C 1
ATOM 1448 O O . THR A 1 193 ? 18.788 -2.426 11.486 1.00 83.62 193 THR A O 1
ATOM 1451 N N . HIS A 1 194 ? 19.955 -0.776 12.471 1.00 85.56 194 HIS A N 1
ATOM 1452 C CA . HIS A 1 194 ? 21.241 -1.440 12.337 1.00 85.56 194 HIS A CA 1
ATOM 1453 C C . HIS A 1 194 ? 21.233 -2.717 13.183 1.00 85.56 194 HIS A C 1
ATOM 1455 O O . HIS A 1 194 ? 20.811 -2.682 14.338 1.00 85.56 194 HIS A O 1
ATOM 1461 N N . TYR A 1 195 ? 21.652 -3.847 12.608 1.00 84.31 195 TYR A N 1
ATOM 1462 C CA . TYR A 1 195 ? 21.476 -5.162 13.230 1.00 84.31 195 TYR A CA 1
ATOM 1463 C C . TYR A 1 195 ? 21.987 -5.229 14.685 1.00 84.31 195 TYR A C 1
ATOM 1465 O O . TYR A 1 195 ? 21.211 -5.667 15.536 1.00 84.31 195 TYR A O 1
ATOM 1473 N N . PRO A 1 196 ? 23.191 -4.729 15.030 1.00 84.38 196 PRO A N 1
ATOM 1474 C CA . PRO A 1 196 ? 23.659 -4.703 16.419 1.00 84.38 196 PRO A CA 1
ATOM 1475 C C . PRO A 1 196 ? 22.769 -3.879 17.365 1.00 84.38 196 PRO A C 1
ATOM 1477 O O . PRO A 1 196 ? 22.573 -4.272 18.508 1.00 84.38 196 PRO A O 1
ATOM 1480 N N . ASN A 1 197 ? 22.178 -2.783 16.879 1.00 77.06 197 ASN A N 1
ATOM 1481 C CA . ASN A 1 197 ? 21.329 -1.884 17.673 1.00 77.06 197 ASN A CA 1
ATOM 1482 C C . ASN A 1 197 ? 19.889 -2.392 17.814 1.00 77.06 197 ASN A C 1
ATOM 1484 O O . ASN A 1 197 ? 19.183 -2.034 18.754 1.00 77.06 197 ASN A O 1
ATOM 1488 N N . ALA A 1 198 ? 19.427 -3.192 16.853 1.00 72.06 198 ALA A N 1
ATOM 1489 C CA . ALA A 1 198 ? 18.074 -3.727 16.848 1.00 72.06 198 ALA A CA 1
ATOM 1490 C C . ALA A 1 198 ? 17.986 -5.079 17.570 1.00 72.06 198 ALA A C 1
ATOM 1492 O O . ALA A 1 198 ? 16.938 -5.417 18.131 1.00 72.06 198 ALA A O 1
ATOM 1493 N N . THR A 1 199 ? 19.042 -5.894 17.518 1.00 66.88 199 THR A N 1
ATOM 1494 C CA . THR A 1 199 ? 19.034 -7.287 17.997 1.00 66.88 199 THR A CA 1
ATOM 1495 C C . THR A 1 199 ? 18.941 -7.351 19.514 1.00 66.88 199 THR A C 1
ATOM 1497 O O . THR A 1 199 ? 19.753 -6.756 20.207 1.00 66.88 199 THR A O 1
ATOM 1500 N N . ARG A 1 200 ? 17.967 -8.114 20.035 1.00 54.00 200 ARG A N 1
ATOM 1501 C CA . ARG A 1 200 ? 17.721 -8.308 21.482 1.00 54.00 200 ARG A CA 1
ATOM 1502 C C . ARG A 1 200 ? 17.329 -7.036 22.253 1.00 54.00 200 ARG A C 1
ATOM 1504 O O . ARG A 1 200 ? 17.328 -7.059 23.480 1.00 54.00 200 ARG A O 1
ATOM 1511 N N . VAL A 1 201 ? 16.928 -5.969 21.563 1.00 59.94 201 VAL A N 1
ATOM 1512 C CA . VAL A 1 201 ? 16.433 -4.730 22.185 1.00 59.94 201 VAL A CA 1
ATOM 1513 C C . VAL A 1 201 ? 14.919 -4.604 21.973 1.00 59.94 201 VAL A C 1
ATOM 1515 O O . VAL A 1 201 ? 14.393 -4.996 20.928 1.00 59.94 201 VAL A O 1
ATOM 1518 N N . PHE A 1 202 ? 14.216 -4.048 22.967 1.00 58.12 202 PHE A N 1
ATOM 1519 C CA . PHE A 1 202 ? 12.788 -3.699 22.906 1.00 58.12 202 PHE A CA 1
ATOM 1520 C C . PHE A 1 202 ? 12.581 -2.188 23.098 1.00 58.12 202 PHE A C 1
ATOM 1522 O O . PHE A 1 202 ? 12.018 -1.768 24.112 1.00 58.12 202 PHE A O 1
ATOM 1529 N N . PRO A 1 203 ? 13.048 -1.336 22.169 1.00 59.50 203 PRO A N 1
ATOM 1530 C CA . PRO A 1 203 ? 12.876 0.093 22.340 1.00 59.50 203 PRO A CA 1
ATOM 1531 C C . PRO A 1 203 ? 11.406 0.487 22.087 1.00 59.50 203 PRO A C 1
ATOM 1533 O O . PRO A 1 203 ? 10.789 0.005 21.121 1.00 59.50 203 PRO A O 1
ATOM 1536 N N . PRO A 1 204 ? 10.822 1.387 22.899 1.00 58.22 204 PRO A N 1
ATOM 1537 C CA . PRO A 1 204 ? 9.619 2.101 22.497 1.00 58.22 204 PRO A CA 1
ATOM 1538 C C . PRO A 1 204 ? 9.968 2.939 21.263 1.00 58.22 204 PRO A C 1
ATOM 1540 O O . PRO A 1 204 ? 10.972 3.645 21.243 1.00 58.22 204 PRO A O 1
ATOM 1543 N N . THR A 1 205 ? 9.182 2.816 20.193 1.00 51.41 205 THR A N 1
ATOM 1544 C CA . THR A 1 205 ? 9.526 3.452 18.903 1.00 51.41 205 THR A CA 1
ATOM 1545 C C . THR A 1 205 ? 8.575 4.561 18.488 1.00 51.41 205 THR A C 1
ATOM 1547 O O . THR A 1 205 ? 8.929 5.344 17.613 1.00 51.41 205 THR A O 1
ATOM 1550 N N . ALA A 1 206 ? 7.396 4.637 19.111 1.00 48.91 206 ALA A N 1
ATOM 1551 C CA . ALA A 1 206 ? 6.483 5.773 19.043 1.00 48.91 206 ALA A CA 1
ATOM 1552 C C . ALA A 1 206 ? 5.353 5.598 20.072 1.00 48.91 206 ALA A C 1
ATOM 1554 O O . ALA A 1 206 ? 4.789 4.506 20.192 1.00 48.91 206 ALA A O 1
ATOM 1555 N N . SER A 1 207 ? 4.966 6.676 20.754 1.00 38.00 207 SER A N 1
ATOM 1556 C CA . SER A 1 207 ? 3.602 6.838 21.261 1.00 38.00 207 SER A CA 1
ATOM 1557 C C . SER A 1 207 ? 2.845 7.686 20.249 1.00 38.00 207 SER A C 1
ATOM 1559 O O . SER A 1 207 ? 3.214 8.835 20.027 1.00 38.00 207 SER A O 1
ATOM 1561 N N . ALA A 1 208 ? 1.820 7.130 19.617 1.00 39.97 208 ALA A N 1
ATOM 1562 C CA . ALA A 1 208 ? 0.987 7.880 18.688 1.00 39.97 208 ALA A CA 1
ATOM 1563 C C . ALA A 1 208 ? -0.473 7.516 18.944 1.00 39.97 208 ALA A C 1
ATOM 1565 O O . ALA A 1 208 ? -0.799 6.339 19.111 1.00 39.97 208 ALA A O 1
ATOM 1566 N N . SER A 1 209 ? -1.382 8.487 18.942 1.00 40.34 209 SER A N 1
ATOM 1567 C CA . SER A 1 209 ? -2.777 8.174 18.618 1.00 40.34 209 SER A CA 1
ATOM 1568 C C . SER A 1 209 ? -2.808 7.568 17.200 1.00 40.34 209 SER A C 1
ATOM 1570 O O . SER A 1 209 ? -1.846 7.658 16.438 1.00 40.34 209 SER A O 1
ATOM 1572 N N . THR A 1 210 ? -3.832 6.811 16.834 1.00 42.19 210 THR A N 1
ATOM 1573 C CA . THR A 1 210 ? -3.980 6.382 15.435 1.00 42.19 210 THR A CA 1
ATOM 1574 C C . THR A 1 210 ? -5.365 6.781 14.983 1.00 42.19 210 THR A C 1
ATOM 1576 O O . THR A 1 210 ? -6.348 6.370 15.599 1.00 42.19 210 THR A O 1
ATOM 1579 N N . ALA A 1 211 ? -5.438 7.603 13.936 1.00 36.47 211 ALA A N 1
ATOM 1580 C CA . ALA A 1 211 ? -6.700 7.930 13.299 1.00 36.47 211 ALA A CA 1
ATOM 1581 C C . ALA A 1 211 ? -7.373 6.630 12.838 1.00 36.47 211 ALA A C 1
ATOM 1583 O O . ALA A 1 211 ? -6.790 5.818 12.116 1.00 36.47 211 ALA A O 1
ATOM 1584 N N . THR A 1 212 ? -8.587 6.407 13.326 1.00 39.91 212 THR A N 1
ATOM 1585 C CA . THR A 1 212 ? -9.475 5.354 12.835 1.00 39.91 212 THR A CA 1
ATOM 1586 C C . THR A 1 212 ? -10.447 5.993 11.857 1.00 39.91 212 THR A C 1
ATOM 1588 O O . THR A 1 212 ? -10.812 7.155 12.009 1.00 39.91 212 THR A O 1
ATOM 1591 N N . HIS A 1 213 ? -10.797 5.248 10.813 1.00 32.19 213 HIS A N 1
ATOM 1592 C CA . HIS A 1 213 ? -11.634 5.712 9.713 1.00 32.19 213 HIS A CA 1
ATOM 1593 C C . HIS A 1 213 ? -13.001 6.189 10.247 1.00 32.19 213 HIS A C 1
ATOM 1595 O O . HIS A 1 213 ? -13.713 5.378 10.845 1.00 32.19 213 HIS A O 1
ATOM 1601 N N . PRO A 1 214 ? -13.399 7.459 10.061 1.00 34.38 214 PRO A N 1
ATOM 1602 C CA . PRO A 1 214 ? -14.735 7.899 10.422 1.00 34.38 214 PRO A CA 1
ATOM 1603 C C . PRO A 1 214 ? -15.645 7.825 9.189 1.00 34.38 214 PRO A C 1
ATOM 1605 O O . PRO A 1 214 ? -15.508 8.665 8.305 1.00 34.38 214 PRO A O 1
ATOM 1608 N N . ARG A 1 215 ? -16.623 6.897 9.124 1.00 32.34 215 ARG A N 1
ATOM 1609 C CA . ARG A 1 215 ? -17.884 7.226 8.419 1.00 32.34 215 ARG A CA 1
ATOM 1610 C C . ARG A 1 215 ? -19.148 6.410 8.733 1.00 32.34 215 ARG A C 1
ATOM 1612 O O . ARG A 1 215 ? -19.200 5.194 8.605 1.00 32.34 215 ARG A O 1
ATOM 1619 N N . SER A 1 216 ? -20.157 7.211 9.093 1.00 31.16 216 SER A N 1
ATOM 1620 C CA . SER A 1 216 ? -21.612 7.213 8.851 1.00 31.16 216 SER A CA 1
ATOM 1621 C C . SER A 1 216 ? -22.402 5.911 8.644 1.00 31.16 216 SER A C 1
ATOM 1623 O O . SER A 1 216 ? -22.648 5.507 7.513 1.00 31.16 216 SER A O 1
ATOM 1625 N N . THR A 1 217 ? -23.044 5.460 9.724 1.00 25.44 217 THR A N 1
ATOM 1626 C CA . THR A 1 217 ? -24.507 5.259 9.784 1.00 25.44 217 THR A CA 1
ATOM 1627 C C . THR A 1 217 ? -24.974 5.570 11.210 1.00 25.44 217 THR A C 1
ATOM 1629 O O . THR A 1 217 ? -24.483 4.948 12.145 1.00 25.44 217 THR A O 1
ATOM 1632 N N . ARG A 1 218 ? -25.866 6.563 11.376 1.00 25.95 218 ARG A N 1
ATOM 1633 C CA . ARG A 1 218 ? -26.633 6.907 12.600 1.00 25.95 218 ARG A CA 1
ATOM 1634 C C . ARG A 1 218 ? -26.018 6.465 13.946 1.00 25.95 218 ARG A C 1
ATOM 1636 O O . ARG A 1 218 ? -26.560 5.607 14.626 1.00 25.95 218 ARG A O 1
ATOM 1643 N N . SER A 1 219 ? -24.915 7.081 14.361 1.00 25.94 219 SER A N 1
ATOM 1644 C CA . SER A 1 219 ? -24.526 7.179 15.776 1.00 25.94 219 SER A CA 1
ATOM 1645 C C . SER A 1 219 ? -23.365 8.165 15.884 1.00 25.94 219 SER A C 1
ATOM 1647 O O . SER A 1 219 ? -22.239 7.890 15.476 1.00 25.94 219 SER A O 1
ATOM 1649 N N . SER A 1 220 ? -23.659 9.360 16.373 1.00 24.70 220 SER A N 1
ATOM 1650 C CA . SER A 1 220 ? -22.681 10.365 16.770 1.00 24.70 220 SER A CA 1
ATOM 1651 C C . SER A 1 220 ? -21.892 9.866 17.985 1.00 24.70 220 SER A C 1
ATOM 1653 O O . SER A 1 220 ? -22.383 10.019 19.096 1.00 24.70 220 SER A O 1
ATOM 1655 N N . ALA A 1 221 ? -20.718 9.246 17.795 1.00 26.66 221 ALA A N 1
ATOM 1656 C CA . ALA A 1 221 ? -19.643 9.164 18.804 1.00 26.66 221 ALA A CA 1
ATOM 1657 C C . ALA A 1 221 ? -18.432 8.338 18.315 1.00 26.66 221 ALA A C 1
ATOM 1659 O O . ALA A 1 221 ? -18.280 7.164 18.653 1.00 26.66 221 ALA A O 1
ATOM 1660 N N . MET A 1 222 ? -17.515 8.973 17.585 1.00 29.09 222 MET A N 1
ATOM 1661 C CA . MET A 1 222 ? -16.085 8.637 17.627 1.00 29.09 222 MET A CA 1
ATOM 1662 C C . MET A 1 222 ? -15.321 9.961 17.681 1.00 29.09 222 MET A C 1
ATOM 1664 O O . MET A 1 222 ? -15.006 10.536 16.650 1.00 29.09 222 MET A O 1
ATOM 1668 N N . SER A 1 223 ? -15.086 10.474 18.892 1.00 26.72 223 SER A N 1
ATOM 1669 C CA . SER A 1 223 ? -14.292 11.695 19.118 1.00 26.72 223 SER A CA 1
ATOM 1670 C C . SER A 1 223 ? -12.935 11.417 19.777 1.00 26.72 223 SER A C 1
ATOM 1672 O O . SER A 1 223 ? -12.157 12.344 19.969 1.00 26.72 223 SER A O 1
ATOM 1674 N N . ALA A 1 224 ? -12.616 10.167 20.128 1.00 31.42 224 ALA A N 1
ATOM 1675 C CA . ALA A 1 224 ? -11.349 9.833 20.775 1.00 31.42 224 ALA A CA 1
ATOM 1676 C C . ALA A 1 224 ? -10.612 8.747 19.987 1.00 31.42 224 ALA A C 1
ATOM 1678 O O . ALA A 1 224 ? -11.048 7.598 19.926 1.00 31.42 224 ALA A O 1
ATOM 1679 N N . ALA A 1 225 ? -9.483 9.118 19.381 1.00 40.72 225 ALA A N 1
ATOM 1680 C CA . ALA A 1 225 ? -8.561 8.166 18.778 1.00 40.72 225 ALA A CA 1
ATOM 1681 C C . ALA A 1 225 ? -7.923 7.293 19.877 1.00 40.72 225 ALA A C 1
ATOM 1683 O O . ALA A 1 225 ? -7.478 7.835 20.894 1.00 40.72 225 ALA A O 1
ATOM 1684 N N . PRO A 1 226 ? -7.828 5.963 19.698 1.00 46.41 226 PRO A N 1
ATOM 1685 C CA . PRO A 1 226 ? -7.147 5.109 20.661 1.00 46.41 226 PRO A CA 1
ATOM 1686 C C . PRO A 1 226 ? -5.666 5.498 20.765 1.00 46.41 226 PRO A C 1
ATOM 1688 O O . PRO A 1 226 ? -5.013 5.812 19.759 1.00 46.41 226 PRO A O 1
ATOM 1691 N N . ARG A 1 227 ? -5.118 5.456 21.984 1.00 44.75 227 ARG A N 1
ATOM 1692 C CA . ARG A 1 227 ? -3.690 5.695 22.224 1.00 44.75 227 ARG A CA 1
ATOM 1693 C C . ARG A 1 227 ? -2.929 4.419 21.881 1.00 44.75 227 ARG A C 1
ATOM 1695 O O . ARG A 1 227 ? -3.135 3.384 22.512 1.00 44.75 227 ARG A O 1
ATOM 1702 N N . VAL A 1 228 ? -2.039 4.483 20.895 1.00 51.28 228 VAL A N 1
ATOM 1703 C CA . VAL A 1 228 ? -1.220 3.341 20.477 1.00 51.28 228 VAL A CA 1
ATOM 1704 C C . VAL A 1 228 ? 0.208 3.521 20.985 1.00 51.28 228 VAL A C 1
ATOM 1706 O O . VAL A 1 228 ? 0.941 4.416 20.559 1.00 51.28 228 VAL A O 1
ATOM 1709 N N . ILE A 1 229 ? 0.619 2.643 21.892 1.00 54.41 229 ILE A N 1
ATOM 1710 C CA . ILE A 1 229 ? 2.001 2.489 22.339 1.00 54.41 229 ILE A CA 1
ATOM 1711 C C . ILE A 1 229 ? 2.649 1.435 21.437 1.00 54.41 229 ILE A C 1
ATOM 1713 O O . ILE A 1 229 ? 2.152 0.317 21.298 1.00 54.41 229 ILE A O 1
ATOM 1717 N N . ARG A 1 230 ? 3.742 1.798 20.762 1.00 51.94 230 ARG A N 1
ATOM 1718 C CA . ARG A 1 230 ? 4.415 0.911 19.805 1.00 51.94 230 ARG A CA 1
ATOM 1719 C C . ARG A 1 230 ? 5.791 0.524 20.312 1.00 51.94 230 ARG A C 1
ATOM 1721 O O . ARG A 1 230 ? 6.665 1.380 20.477 1.00 51.94 230 ARG A O 1
ATOM 1728 N N . SER A 1 231 ? 6.021 -0.775 20.440 1.00 50.56 231 SER A N 1
ATOM 1729 C CA . SER A 1 231 ? 7.347 -1.346 20.674 1.00 50.56 231 SER A CA 1
ATOM 1730 C C . SER A 1 231 ? 7.776 -2.192 19.473 1.00 50.56 231 SER A C 1
ATOM 1732 O O . SER A 1 231 ? 6.962 -2.832 18.796 1.00 50.56 231 SER A O 1
ATOM 1734 N N . LYS A 1 232 ? 9.071 -2.162 19.149 1.00 48.84 232 LYS A N 1
ATOM 1735 C CA . LYS A 1 232 ? 9.649 -3.049 18.131 1.00 48.84 232 LYS A CA 1
ATOM 1736 C C . LYS A 1 232 ? 10.493 -4.101 18.825 1.00 48.84 232 LYS A C 1
ATOM 1738 O O . LYS A 1 232 ? 11.222 -3.795 19.757 1.00 48.84 232 LYS A O 1
ATOM 1743 N N . SER A 1 233 ? 10.375 -5.334 18.360 1.00 43.56 233 SER A N 1
ATOM 1744 C CA . SER A 1 233 ? 11.215 -6.446 18.774 1.00 43.56 233 SER A CA 1
ATOM 1745 C C . SER A 1 233 ? 12.033 -6.888 17.577 1.00 43.56 233 SER A C 1
ATOM 1747 O O . SER A 1 233 ? 11.502 -7.044 16.474 1.00 43.56 233 SER A O 1
ATOM 1749 N N . SER A 1 234 ? 13.317 -7.134 17.791 1.00 44.72 234 SER A N 1
ATOM 1750 C CA . SER A 1 234 ? 14.094 -7.932 16.859 1.00 44.72 234 SER A CA 1
ATOM 1751 C C . SER A 1 234 ? 14.712 -9.100 17.625 1.00 44.72 234 SER A C 1
ATOM 1753 O O . SER A 1 234 ? 15.752 -9.012 18.281 1.00 44.72 234 SER A O 1
ATOM 1755 N N . SER A 1 235 ? 13.981 -10.213 17.621 1.00 37.59 235 SER A N 1
ATOM 1756 C CA . SER A 1 235 ? 14.575 -11.514 17.869 1.00 37.59 235 SER A CA 1
ATOM 1757 C C . SER A 1 235 ? 14.720 -12.214 16.518 1.00 37.59 235 SER A C 1
ATOM 1759 O O . SER A 1 235 ? 13.775 -12.207 15.726 1.00 37.59 235 SER A O 1
ATOM 1761 N N . PRO A 1 236 ? 15.867 -12.862 16.246 1.00 35.28 236 PRO A N 1
ATOM 1762 C CA . PRO A 1 236 ? 16.078 -13.627 15.018 1.00 35.28 236 PRO A CA 1
ATOM 1763 C C . PRO A 1 236 ? 15.077 -14.786 14.842 1.00 35.28 236 PRO A C 1
ATOM 1765 O O . PRO A 1 236 ? 15.029 -15.400 13.782 1.00 35.28 236 PRO A O 1
ATOM 1768 N N . ARG A 1 237 ? 14.258 -15.083 15.866 1.00 32.75 237 ARG A N 1
ATOM 1769 C CA . ARG A 1 237 ? 13.209 -16.114 15.844 1.00 32.75 237 ARG A CA 1
ATOM 1770 C C . ARG A 1 237 ? 11.779 -15.564 15.929 1.00 32.75 237 ARG A C 1
ATOM 1772 O O . ARG A 1 237 ? 10.843 -16.355 15.857 1.00 32.75 237 ARG A O 1
ATOM 1779 N N . THR A 1 238 ? 11.561 -14.253 16.061 1.00 37.03 238 THR A N 1
ATOM 1780 C CA . THR A 1 238 ? 10.203 -13.693 16.184 1.00 37.03 238 THR A CA 1
ATOM 1781 C C . THR A 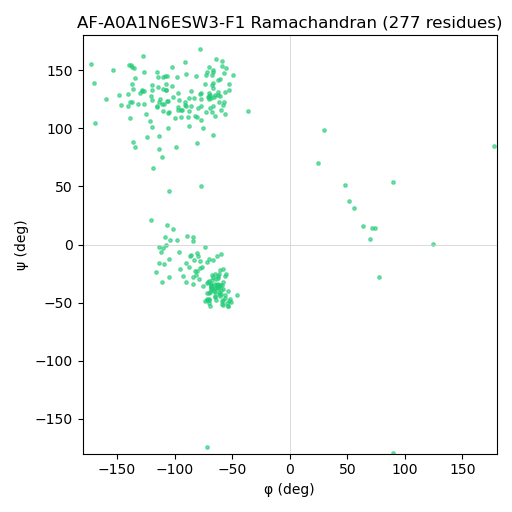1 238 ? 9.682 -13.156 14.855 1.00 37.03 238 THR A C 1
ATOM 1783 O O . THR A 1 238 ? 9.667 -11.960 14.580 1.00 37.03 238 THR A O 1
ATOM 1786 N N . TRP A 1 239 ? 9.127 -14.068 14.058 1.00 35.19 239 TRP A N 1
ATOM 1787 C CA . TRP A 1 239 ? 8.046 -13.738 13.116 1.00 35.19 239 TRP A CA 1
ATOM 1788 C C . TRP A 1 239 ? 6.706 -13.505 13.840 1.00 35.19 239 TRP A C 1
ATOM 1790 O O . TRP A 1 239 ? 5.693 -13.193 13.217 1.00 35.19 239 TRP A O 1
ATOM 1800 N N . SER A 1 240 ? 6.686 -13.668 15.165 1.00 34.34 240 SER A N 1
ATOM 1801 C CA . SER A 1 240 ? 5.507 -13.579 16.014 1.00 34.34 240 SER A CA 1
ATOM 1802 C C . SER A 1 240 ? 5.117 -12.117 16.245 1.00 34.34 240 SER A C 1
ATOM 1804 O O . SER A 1 240 ? 5.787 -11.383 16.973 1.00 34.34 240 SER A O 1
ATOM 1806 N N . ARG A 1 241 ? 4.022 -11.691 15.613 1.00 42.50 241 ARG A N 1
ATOM 1807 C CA . ARG A 1 241 ? 3.345 -10.420 15.892 1.00 42.50 241 ARG A CA 1
ATOM 1808 C C . ARG A 1 241 ? 2.416 -10.632 17.084 1.00 42.50 241 ARG A C 1
ATOM 1810 O O . ARG A 1 241 ? 1.589 -11.535 17.040 1.00 42.50 241 ARG A O 1
ATOM 1817 N N . TRP A 1 242 ? 2.551 -9.811 18.120 1.00 40.22 242 TRP A N 1
ATOM 1818 C CA . TRP A 1 242 ? 1.653 -9.830 19.275 1.00 40.22 242 TRP A CA 1
ATOM 1819 C C . TRP A 1 242 ? 1.142 -8.418 19.528 1.00 40.22 242 TRP A C 1
ATOM 1821 O O . TRP A 1 242 ? 1.919 -7.460 19.556 1.00 40.22 242 TRP A O 1
ATOM 1831 N N . ILE A 1 243 ? -0.166 -8.292 19.726 1.00 47.75 243 ILE A N 1
ATOM 1832 C CA . ILE A 1 243 ? -0.788 -7.062 20.211 1.00 47.75 243 ILE A CA 1
ATOM 1833 C C . ILE A 1 243 ? -1.483 -7.401 21.518 1.00 47.75 243 ILE A C 1
ATOM 1835 O O . ILE A 1 243 ? -2.293 -8.324 21.572 1.00 47.75 243 ILE A O 1
ATOM 1839 N N . ALA A 1 244 ? -1.129 -6.660 22.563 1.00 48.31 244 ALA A N 1
ATOM 1840 C CA . ALA A 1 244 ? -1.906 -6.622 23.785 1.00 48.31 244 ALA A CA 1
ATOM 1841 C C . ALA A 1 244 ? -2.785 -5.376 23.698 1.00 48.31 244 ALA A C 1
ATOM 1843 O O . ALA A 1 244 ? -2.282 -4.256 23.578 1.00 48.31 244 ALA A O 1
ATOM 1844 N N . VAL A 1 245 ? -4.097 -5.581 23.703 1.00 49.94 245 VAL A N 1
ATOM 1845 C CA . VAL A 1 245 ? -5.053 -4.483 23.819 1.00 49.94 245 VAL A CA 1
ATOM 1846 C C . VAL A 1 245 ? -5.534 -4.464 25.260 1.00 49.94 245 VAL A C 1
ATOM 1848 O O . VAL A 1 245 ? -5.963 -5.495 25.785 1.00 49.94 245 VAL A O 1
ATOM 1851 N N . SER A 1 246 ? -5.435 -3.302 25.897 1.00 53.44 246 SER A N 1
ATOM 1852 C CA . SER A 1 246 ? -6.044 -3.050 27.195 1.00 53.44 246 SER A CA 1
ATOM 1853 C C . SER A 1 246 ? -7.035 -1.900 27.061 1.00 53.44 246 SER A C 1
ATOM 1855 O O . SER A 1 246 ? -6.771 -0.863 26.453 1.00 53.44 246 SER A O 1
ATOM 1857 N N . SER A 1 247 ? -8.220 -2.099 27.618 1.00 46.59 247 SER A N 1
ATOM 1858 C CA . SER A 1 247 ? -9.214 -1.047 27.788 1.00 46.59 247 SER A CA 1
ATOM 1859 C C . SER A 1 247 ? -9.596 -1.042 29.266 1.00 46.59 247 SER A C 1
ATOM 1861 O O . SER A 1 247 ? -9.806 -2.122 29.834 1.00 46.59 247 SER A O 1
ATOM 1863 N N . PRO A 1 248 ? -9.626 0.127 29.928 1.00 43.94 248 PRO A N 1
ATOM 1864 C CA . PRO A 1 248 ? -10.217 0.209 31.249 1.00 43.94 248 PRO A CA 1
ATOM 1865 C C . PRO A 1 248 ? -11.693 -0.183 31.127 1.00 43.94 248 PRO A C 1
ATOM 1867 O O . PRO A 1 248 ? -12.441 0.397 30.346 1.00 43.94 248 PRO A O 1
ATOM 1870 N N . ARG A 1 249 ? -12.108 -1.202 31.878 1.00 42.34 249 ARG A N 1
ATOM 1871 C CA . ARG A 1 249 ? -13.520 -1.545 32.021 1.00 42.34 249 ARG A CA 1
ATOM 1872 C C . ARG A 1 249 ? -14.045 -0.730 33.198 1.00 42.34 249 ARG A C 1
ATOM 1874 O O . ARG A 1 249 ? -13.688 -1.033 34.335 1.00 42.34 249 ARG A O 1
ATOM 1881 N N . SER A 1 250 ? -14.895 0.268 32.962 1.00 40.03 250 SER A N 1
ATOM 1882 C CA . SER A 1 250 ? -15.875 0.627 33.986 1.00 40.03 250 SER A CA 1
ATOM 1883 C C . SER A 1 250 ? -17.014 -0.372 33.852 1.00 40.03 250 SER A C 1
ATOM 1885 O O . SER A 1 250 ? -17.970 -0.182 33.101 1.00 40.03 250 SER A O 1
ATOM 1887 N N . THR A 1 251 ? -16.908 -1.515 34.526 1.00 36.41 251 THR A N 1
ATOM 1888 C CA . THR A 1 251 ? -18.139 -2.234 34.847 1.00 36.41 251 THR A CA 1
ATOM 1889 C C . THR A 1 251 ? -18.896 -1.317 35.792 1.00 36.41 251 THR A C 1
ATOM 1891 O O . THR A 1 251 ? -18.437 -1.133 36.916 1.00 36.41 251 THR A O 1
ATOM 1894 N N . ARG A 1 252 ? -20.026 -0.732 35.367 1.00 31.64 252 ARG A N 1
ATOM 1895 C CA . ARG A 1 252 ? -21.017 -0.290 36.354 1.00 31.64 252 ARG A CA 1
ATOM 1896 C C . ARG A 1 252 ? -21.347 -1.537 37.167 1.00 31.64 252 ARG A C 1
ATOM 1898 O O . ARG A 1 252 ? -21.870 -2.489 36.583 1.00 31.64 252 ARG A O 1
ATOM 1905 N N . PRO A 1 253 ? -20.980 -1.591 38.450 1.00 30.91 253 PRO A N 1
ATOM 1906 C CA . PRO A 1 253 ? -21.417 -2.703 39.256 1.00 30.91 253 PRO A CA 1
ATOM 1907 C C . PRO A 1 253 ? -22.942 -2.589 39.404 1.00 30.91 253 PRO A C 1
ATOM 1909 O O . PRO A 1 253 ? -23.465 -1.467 39.408 1.00 30.91 253 PRO A O 1
ATOM 1912 N N . PRO A 1 254 ? -23.678 -3.708 39.519 1.00 36.66 254 PRO A N 1
ATOM 1913 C CA . PRO A 1 254 ? -24.972 -3.641 40.182 1.00 36.66 254 PRO A CA 1
ATOM 1914 C C . PRO A 1 254 ? -24.741 -2.976 41.545 1.00 36.66 254 PRO A C 1
ATOM 1916 O O . PRO A 1 254 ? -23.697 -3.207 42.158 1.00 36.66 254 PRO A O 1
ATOM 1919 N N . GLU A 1 255 ? -25.641 -2.075 41.941 1.00 35.72 255 GLU A N 1
ATOM 1920 C CA . GLU A 1 255 ? -25.493 -1.206 43.115 1.00 35.72 255 GLU A CA 1
ATOM 1921 C C . GLU A 1 255 ? -24.788 -1.922 44.283 1.00 35.72 255 GLU A C 1
ATOM 1923 O O . GLU A 1 255 ? -25.302 -2.899 44.821 1.00 35.72 255 GLU A O 1
ATOM 1928 N N . GLY A 1 256 ? -23.583 -1.455 44.647 1.00 39.78 256 GLY A N 1
ATOM 1929 C CA . GLY A 1 256 ? -22.926 -1.846 45.900 1.00 39.78 256 GLY A CA 1
ATOM 1930 C C . GLY A 1 256 ? -21.517 -2.455 45.863 1.00 39.78 256 GLY A C 1
ATOM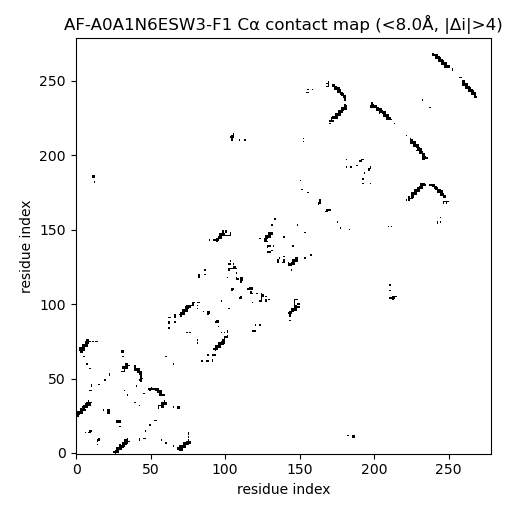 1931 O O . GLY A 1 256 ? -21.012 -2.743 46.944 1.00 39.78 256 GLY A O 1
ATOM 1932 N N . GLN A 1 257 ? -20.829 -2.644 44.725 1.00 35.56 257 GLN A N 1
ATOM 1933 C CA . GLN A 1 257 ? -19.444 -3.180 44.751 1.00 35.56 257 GLN A CA 1
ATOM 1934 C C . GLN A 1 257 ? -18.478 -2.503 43.769 1.00 35.56 257 GLN A C 1
ATOM 1936 O O . GLN A 1 257 ? -18.531 -2.733 42.567 1.00 35.56 257 GLN A O 1
ATOM 1941 N N . SER A 1 258 ? -17.529 -1.707 44.268 1.00 31.39 258 SER A N 1
ATOM 1942 C CA . SER A 1 258 ? -16.433 -1.158 43.462 1.00 31.39 258 SER A CA 1
ATOM 1943 C C . SER A 1 258 ? -15.311 -2.188 43.279 1.00 31.39 258 SER A C 1
ATOM 1945 O O . SER A 1 258 ? -14.551 -2.486 44.196 1.00 31.39 258 SER A O 1
ATOM 1947 N N . SER A 1 259 ? -15.147 -2.709 42.063 1.00 33.00 259 SER A N 1
ATOM 1948 C CA . SER A 1 259 ? -13.867 -3.289 41.640 1.00 33.00 259 SER A CA 1
ATOM 1949 C C . SER A 1 259 ? -13.562 -2.890 40.198 1.00 33.00 259 SER A C 1
ATOM 1951 O O . SER A 1 259 ? -14.353 -3.107 39.282 1.00 33.00 259 SER A O 1
ATOM 1953 N N . SER A 1 260 ? -12.410 -2.251 39.991 1.00 31.88 260 SER A N 1
ATOM 1954 C CA . SER A 1 260 ? -11.866 -1.968 38.667 1.00 31.88 260 SER A CA 1
ATOM 1955 C C . SER A 1 260 ? -11.137 -3.216 38.173 1.00 31.88 260 SER A C 1
ATOM 1957 O O . SER A 1 260 ? -10.099 -3.604 38.700 1.00 31.88 260 SER A O 1
ATOM 1959 N N . THR A 1 261 ? -11.690 -3.880 37.158 1.00 33.66 261 THR A N 1
ATOM 1960 C CA . THR A 1 261 ? -11.035 -5.035 36.531 1.00 33.66 261 THR A CA 1
ATOM 1961 C C . THR A 1 261 ? -10.475 -4.623 35.175 1.00 33.66 261 THR A C 1
ATOM 1963 O O . THR A 1 261 ? -11.223 -4.327 34.243 1.00 33.66 261 THR A O 1
ATOM 1966 N N . THR A 1 262 ? -9.149 -4.621 35.039 1.00 35.03 262 THR A N 1
ATOM 1967 C CA . THR A 1 262 ? -8.479 -4.442 33.745 1.00 35.03 262 THR A CA 1
ATOM 1968 C C . THR A 1 262 ? -8.653 -5.715 32.922 1.00 35.03 262 THR A C 1
ATOM 1970 O O . THR A 1 262 ? -8.119 -6.763 33.279 1.00 35.03 262 THR A O 1
ATOM 1973 N N . CYS A 1 263 ? -9.386 -5.644 31.810 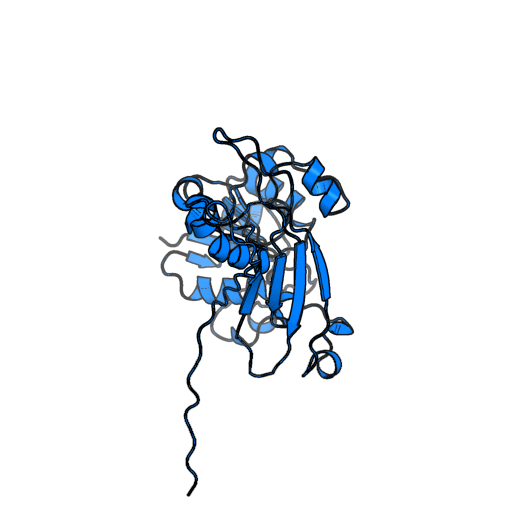1.00 35.12 263 CYS A N 1
ATOM 1974 C CA . CYS A 1 263 ? -9.504 -6.769 30.887 1.00 35.12 263 CYS A CA 1
ATOM 1975 C C . CYS A 1 263 ? -8.354 -6.698 29.872 1.00 35.12 263 CYS A C 1
ATOM 1977 O O . CYS A 1 263 ? -8.258 -5.745 29.095 1.00 35.12 263 CYS A O 1
ATOM 1979 N N . SER A 1 264 ? -7.450 -7.679 29.901 1.00 35.28 264 SER A N 1
ATOM 1980 C CA . SER A 1 264 ? -6.372 -7.827 28.924 1.00 35.28 264 SER A CA 1
ATOM 1981 C C . SER A 1 264 ? -6.706 -8.984 27.987 1.00 35.28 264 SER A C 1
ATOM 1983 O O . SER A 1 264 ? -6.956 -10.105 28.418 1.00 35.28 264 SER A O 1
ATOM 1985 N N . THR A 1 265 ? -6.739 -8.715 26.682 1.00 39.28 265 THR A N 1
ATOM 1986 C CA . THR A 1 265 ? -6.863 -9.772 25.670 1.00 39.28 265 THR A CA 1
ATOM 1987 C C . THR A 1 265 ? -5.542 -9.866 24.918 1.00 39.28 265 THR A C 1
ATOM 1989 O O . THR A 1 265 ? -5.082 -8.885 24.327 1.00 39.28 265 THR A O 1
ATOM 1992 N N . SER A 1 266 ? -4.913 -11.042 24.958 1.00 34.25 266 SER A N 1
ATOM 1993 C CA . SER A 1 266 ? -3.749 -11.376 24.140 1.00 34.25 266 SER A CA 1
ATOM 1994 C C . SER A 1 266 ? -4.182 -12.346 23.043 1.00 34.25 266 SER A C 1
ATOM 1996 O O . SER A 1 266 ? -4.763 -13.394 23.309 1.00 34.25 266 SER A O 1
ATOM 1998 N N . ILE A 1 267 ? -3.932 -11.988 21.784 1.00 37.69 267 ILE A N 1
ATOM 1999 C CA . ILE A 1 267 ? -4.171 -12.882 20.646 1.00 37.69 267 ILE A CA 1
ATOM 2000 C C . ILE A 1 267 ? -2.819 -13.189 20.012 1.00 37.69 267 ILE A C 1
ATOM 2002 O O . ILE A 1 267 ? -2.138 -12.291 19.515 1.00 37.69 267 ILE A O 1
ATOM 2006 N N . GLY A 1 268 ? -2.441 -14.466 20.004 1.00 30.14 268 GLY A N 1
ATOM 2007 C CA . GLY A 1 268 ? -1.351 -14.956 19.172 1.00 30.14 268 GLY A CA 1
ATOM 2008 C C . GLY A 1 268 ? -1.211 -16.473 19.200 1.00 30.14 268 GLY A C 1
ATOM 2009 O O . GLY A 1 268 ? -1.654 -17.161 20.116 1.00 30.14 268 GLY A O 1
ATOM 2010 N N . ARG A 1 269 ? -0.622 -16.998 18.126 1.00 25.98 269 ARG A N 1
ATOM 2011 C CA . ARG A 1 269 ? -0.398 -18.429 17.913 1.00 25.98 269 ARG A CA 1
ATOM 2012 C C . ARG A 1 269 ? 0.909 -18.826 18.598 1.00 25.98 269 ARG A C 1
ATOM 2014 O O . ARG A 1 269 ? 1.966 -18.305 18.238 1.00 25.98 269 ARG A O 1
ATOM 2021 N N . SER A 1 270 ? 0.855 -19.745 19.562 1.00 27.89 270 SER A N 1
ATOM 2022 C CA . SER A 1 270 ? 2.058 -20.411 20.066 1.00 27.89 270 SER A CA 1
ATOM 2023 C C . SER A 1 270 ? 2.472 -21.495 19.067 1.00 27.89 270 SER A C 1
ATOM 2025 O O . SER A 1 270 ? 1.659 -22.296 18.614 1.00 27.89 270 SER A O 1
ATOM 2027 N N . THR A 1 271 ? 3.741 -21.512 18.669 1.00 29.64 271 THR A N 1
ATOM 2028 C CA . THR A 1 271 ? 4.344 -22.697 18.052 1.00 29.64 271 THR A CA 1
ATOM 2029 C C . THR A 1 271 ? 5.022 -23.479 19.167 1.00 29.64 271 THR A C 1
ATOM 2031 O O . THR A 1 271 ? 5.942 -22.966 19.809 1.00 29.64 271 THR A O 1
ATOM 2034 N N . SER A 1 272 ? 4.535 -24.690 19.430 1.00 28.00 272 SER A N 1
ATOM 2035 C CA . SER A 1 272 ? 5.082 -25.615 20.420 1.00 28.00 272 SER A CA 1
ATOM 2036 C C . SER A 1 272 ? 6.560 -25.906 20.144 1.00 28.00 272 SER A C 1
ATOM 2038 O O . SER A 1 272 ? 6.938 -26.238 19.022 1.00 28.00 272 SER A O 1
ATOM 2040 N N . LYS A 1 273 ? 7.399 -25.803 21.182 1.00 29.33 273 LYS A N 1
ATOM 2041 C CA . LYS A 1 273 ? 8.787 -26.281 21.164 1.00 29.33 273 LYS A CA 1
ATOM 2042 C C . LYS A 1 273 ? 8.795 -27.791 20.897 1.00 29.33 273 LYS A C 1
ATOM 2044 O O . LYS A 1 273 ? 8.357 -28.549 21.758 1.00 29.33 273 LYS A O 1
ATOM 2049 N N . ALA A 1 274 ? 9.357 -28.229 19.773 1.00 29.14 274 ALA A N 1
ATOM 2050 C CA . ALA A 1 274 ? 9.907 -29.577 19.692 1.00 29.14 274 ALA A CA 1
ATOM 2051 C C . ALA A 1 274 ? 11.132 -29.622 20.620 1.00 29.14 274 ALA A C 1
ATOM 2053 O O . ALA A 1 274 ? 12.103 -28.889 20.420 1.00 29.14 274 ALA A O 1
ATOM 2054 N N . ARG A 1 275 ? 11.043 -30.411 21.694 1.00 28.61 275 ARG A N 1
ATOM 2055 C CA . ARG A 1 275 ? 12.187 -30.749 22.544 1.00 28.61 275 ARG A CA 1
ATOM 2056 C C . ARG A 1 275 ? 13.113 -31.649 21.726 1.00 28.61 275 ARG A C 1
ATOM 2058 O O . ARG A 1 275 ? 12.714 -32.747 21.365 1.00 28.61 275 ARG A O 1
ATOM 2065 N N . SER A 1 276 ? 14.335 -31.203 21.458 1.00 31.83 276 SER A N 1
ATOM 2066 C CA . SER A 1 276 ? 15.435 -32.110 21.134 1.00 31.83 276 SER A CA 1
ATOM 2067 C C . SER A 1 276 ? 15.887 -32.764 22.442 1.00 31.83 276 SER A C 1
ATOM 2069 O O . SER A 1 276 ? 16.552 -32.123 23.258 1.00 31.83 276 SER A O 1
ATOM 2071 N N . SER A 1 277 ? 15.456 -33.999 22.687 1.00 30.70 277 SER A N 1
ATOM 2072 C CA . SER A 1 277 ? 16.112 -34.887 23.647 1.00 30.70 277 SER A CA 1
ATOM 2073 C C . SER A 1 277 ? 17.473 -35.272 23.080 1.00 30.70 277 SER A C 1
ATOM 2075 O O . SER A 1 277 ? 17.555 -35.706 21.933 1.00 30.70 277 SER A O 1
ATOM 2077 N N . GLY A 1 278 ? 18.523 -35.057 23.865 1.00 31.55 278 GLY A N 1
ATOM 2078 C CA . GLY A 1 278 ? 19.855 -35.533 23.538 1.00 31.55 278 GLY A CA 1
ATOM 2079 C C . GLY A 1 278 ? 19.976 -37.048 23.685 1.00 31.55 278 GLY A C 1
ATOM 2080 O O . GLY A 1 278 ? 19.342 -37.646 24.555 1.00 31.55 278 GLY A O 1
ATOM 2081 N N . SER A 1 279 ? 20.831 -37.600 22.833 1.00 34.62 279 SER A N 1
ATOM 2082 C CA . SER A 1 279 ? 21.757 -38.711 23.067 1.00 34.62 279 SER A CA 1
ATOM 2083 C C . SER A 1 279 ? 22.858 -38.571 22.025 1.00 34.62 279 SER A C 1
ATOM 2085 O O . SER A 1 279 ? 22.472 -38.475 20.836 1.00 34.62 279 SER A O 1
#

Radius of gyration: 21.43 Å; Cα contacts (8 Å, |Δi|>4): 498; chains: 1; bounding box: 50×58×68 Å

Sequence (279 aa):
MKTGVAIVGASGYASRELIRILLNHPGAEIRVATSRQDESPRVDALHPSLAGRIDLACEPFDADRLAERARVAFLALPHTASMAVVASLRERDVRVIDLSADYRLTDAQVYADWYGHPHTDSAGLKEAVYGLPELYRASIPPAGLIANPGCYTSTSILALAPLIRENLVERTGIVIDAKSGVSGAGRSPKLSTHYPNATRVFPPTASASTATHPRSTRSSAMSAAPRVIRSKSSSPRTWSRWIAVSSPRSTRPPEGQSSSTTCSTSIGRSTSKARSSGS